Protein AF-0000000086629450 (afdb_homodimer)

pLDDT: mean 91.9, std 10.6, range [33.66, 98.69]

Foldseek 3Di:
DPLPPLDLPDQPLVSVVVLVCQLAVPLDPVSNVVSLVQAADQAEWEAEPNDIDGSVVVVVVSVVLSVFKHKAWPDKDWDDWDADPVPLSWTKTKIWTWIWIGTPVHDDIWIKIKIKMWTWDDDPSGIHTRYIYMYMDGPD/DPLPPLDLPDQPVVSVVVLVCQLAVPLDPVSNVVSLVQAADQAEWEAEPHDIDGSVVVVVVSVVLSVFKHKAWPDKDWDDWDADPVPLSWTKTKIWTWIWIGTPVHDDIWIKIKIKMWTWDDDPSGIHTRYIYMYMDTDD

Sequence (280 aa):
MAASLISTWAPIGQWVDALFNRLFDNPDDQASATIFQKFISPNLVYRINHDRHDFLGFDTMLKEARRTTIMQTKSNNEVQSWEAPDGSGGGCVAHMSHFSLIDKAGADAIECSALTLSTVKVQDGQRTLFELAEIHQVVSMAASLISTWAPIGQWVDALFNRLFDNPDDQASATIFQKFISPNLVYRINHDRHDFLGFDTMLKEARRTTIMQTKSNNEVQSWEAPDGSGGGCVAHMSHFSLIDKAGADAIECSALTLSTVKVQDGQRTLFELAEIHQVVS

Solvent-accessible surface area (backbone atoms only — not comparable to full-atom values): 14920 Å² total; per-residue (Å²): 127,78,76,77,68,74,55,83,79,47,58,61,60,58,36,52,51,51,49,49,44,42,57,64,63,41,89,47,63,66,60,21,51,52,49,45,67,66,32,41,32,83,76,19,41,36,28,53,50,79,46,79,39,39,40,66,50,49,51,52,50,51,53,50,43,64,71,45,38,45,69,46,75,74,47,76,40,80,75,51,68,39,70,44,85,84,67,72,68,21,24,30,31,27,33,45,33,33,32,35,42,30,38,68,86,67,55,75,70,41,38,32,39,32,44,36,40,38,29,36,40,56,56,96,86,38,63,20,44,37,34,37,41,29,46,63,40,75,78,111,126,78,77,79,66,75,56,84,79,47,58,62,62,59,36,52,50,51,50,51,44,42,57,66,63,43,86,49,65,68,61,22,50,53,48,45,67,66,33,41,31,85,76,20,41,36,28,52,51,82,46,79,38,38,40,67,50,49,51,51,50,50,53,50,41,65,71,45,38,46,67,46,75,74,47,74,41,79,75,50,68,40,68,44,88,84,66,72,66,22,24,30,30,27,34,44,32,33,33,34,42,31,39,68,88,66,54,76,67,35,36,34,38,33,44,34,42,38,30,35,39,53,58,97,87,38,64,20,43,38,36,36,41,29,47,61,40,77,75,93

Secondary structure (DSSP, 8-state):
-------TTS-HHHHHHHHHIIIII-S-HHHHHHHHHHHEEEEEEEEETTEEEEHHHHHHHHHHHHHHEEEEEEEEEEEEEEE-TTSSS-EEEEEEEEEEEEETTSPPPEEEEEEEEEEEEEETTEEEEEEEEEEEEE--/-------TTS-HHHHHHHHHIIIII-S-HHHHHHHHHHHEEEEEEEEETTEEEEHHHHHHHHHHHHHHEEEEEEEEEEEEEEE-TTSSS-EEEEEEEEEEEEETTSPPPEEEEEEEEEEEEEETTEEEEEEEEEEEEE--

Structure (mmCIF, N/CA/C/O backbone):
data_AF-0000000086629450-model_v1
#
loop_
_entity.id
_entity.type
_entity.pdbx_description
1 polymer 'SnoaL-like domain-containing protein'
#
loop_
_atom_site.group_PDB
_atom_site.id
_atom_site.type_symbol
_atom_site.label_atom_id
_atom_site.label_alt_id
_atom_site.label_comp_id
_atom_site.label_asym_id
_atom_site.label_entity_id
_atom_site.label_seq_id
_atom_site.pdbx_PDB_ins_code
_atom_site.Cartn_x
_atom_site.Cartn_y
_atom_site.Cartn_z
_atom_site.occupancy
_atom_site.B_iso_or_equiv
_atom_site.auth_seq_id
_atom_site.auth_comp_id
_atom_site.auth_asym_id
_atom_site.auth_atom_id
_atom_site.pdbx_PDB_model_num
ATOM 1 N N . MET A 1 1 ? -4.258 -31.984 -15.078 1 33.66 1 MET A N 1
ATOM 2 C CA . MET A 1 1 ? -4.828 -31.828 -13.742 1 33.66 1 MET A CA 1
ATOM 3 C C . MET A 1 1 ? -5.371 -30.406 -13.547 1 33.66 1 MET A C 1
ATOM 5 O O . MET A 1 1 ? -4.801 -29.453 -14.047 1 33.66 1 MET A O 1
ATOM 9 N N . ALA A 1 2 ? -6.621 -30.219 -13.414 1 38.47 2 ALA A N 1
ATOM 10 C CA . ALA A 1 2 ? -7.414 -28.984 -13.492 1 38.47 2 ALA A CA 1
ATOM 11 C C . ALA A 1 2 ? -6.715 -27.844 -12.773 1 38.47 2 ALA A C 1
ATOM 13 O O . ALA A 1 2 ? -6.203 -28 -11.664 1 38.47 2 ALA A O 1
ATOM 14 N N . ALA A 1 3 ? -5.98 -26.922 -13.312 1 45.09 3 ALA A N 1
ATOM 15 C CA . ALA A 1 3 ? -5.488 -25.703 -12.695 1 45.09 3 ALA A CA 1
ATOM 16 C C . ALA A 1 3 ? -6.34 -25.312 -11.484 1 45.09 3 ALA A C 1
ATOM 18 O O . ALA A 1 3 ? -7.539 -25.062 -11.625 1 45.09 3 ALA A O 1
ATOM 19 N N . SER A 1 4 ? -6.27 -26 -10.438 1 50.19 4 SER A N 1
ATOM 20 C CA . SER A 1 4 ? -7.027 -25.781 -9.211 1 50.19 4 SER A CA 1
ATOM 21 C C . SER A 1 4 ? -7.355 -24.312 -9.008 1 50.19 4 SER A C 1
ATOM 23 O O . SER A 1 4 ? -6.461 -23.453 -9.031 1 50.19 4 SER A O 1
ATOM 25 N N . LEU A 1 5 ? -8.555 -23.938 -9.516 1 58.62 5 LEU A N 1
ATOM 26 C CA . LEU A 1 5 ? -9.297 -22.672 -9.586 1 58.62 5 LEU A CA 1
ATOM 27 C C . LEU A 1 5 ? -9.18 -21.891 -8.281 1 58.62 5 LEU A C 1
ATOM 29 O O . LEU A 1 5 ? -9.312 -22.469 -7.199 1 58.62 5 LEU A O 1
ATOM 33 N N . ILE A 1 6 ? -8.156 -20.984 -8.297 1 70.75 6 ILE A N 1
ATOM 34 C CA . ILE A 1 6 ? -8.289 -20.062 -7.18 1 70.75 6 ILE A CA 1
ATOM 35 C C . ILE A 1 6 ? -9.766 -19.75 -6.922 1 70.75 6 ILE A C 1
ATOM 37 O O . ILE A 1 6 ? -10.484 -19.328 -7.832 1 70.75 6 ILE A O 1
ATOM 41 N N . SER A 1 7 ? -10.312 -20.359 -5.863 1 71.69 7 SER A N 1
ATOM 42 C CA . SER A 1 7 ? -11.727 -20.188 -5.539 1 71.69 7 SER A CA 1
ATOM 43 C C . SER A 1 7 ? -12.125 -18.719 -5.574 1 71.69 7 SER A C 1
ATOM 45 O O . SER A 1 7 ? -11.453 -17.875 -4.977 1 71.69 7 SER A O 1
ATOM 47 N N . THR A 1 8 ? -13.164 -18.422 -6.297 1 68.44 8 THR A N 1
ATOM 48 C CA . THR A 1 8 ? -13.703 -17.062 -6.363 1 68.44 8 THR A CA 1
ATOM 49 C C . THR A 1 8 ? -14.438 -16.703 -5.074 1 68.44 8 THR A C 1
ATOM 51 O O . THR A 1 8 ? -14.766 -15.547 -4.84 1 68.44 8 THR A O 1
ATOM 54 N N . TRP A 1 9 ? -14.516 -17.672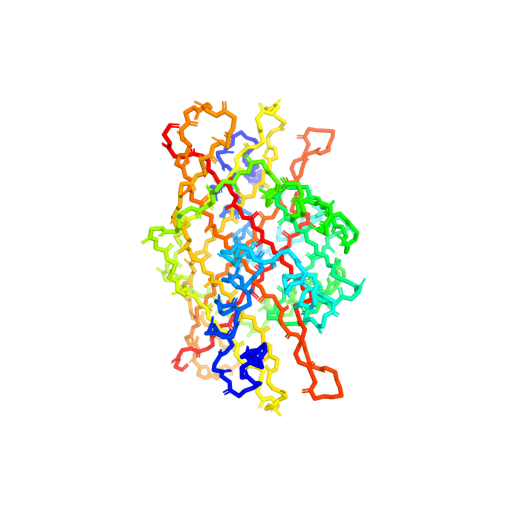 -4.203 1 78.06 9 TRP A N 1
ATOM 55 C CA . TRP A 1 9 ? -15.336 -17.406 -3.023 1 78.06 9 TRP A CA 1
ATOM 56 C C . TRP A 1 9 ? -14.477 -17.328 -1.768 1 78.06 9 TRP A C 1
ATOM 58 O O . TRP A 1 9 ? -14.992 -17.125 -0.666 1 78.06 9 TRP A O 1
ATOM 68 N N . ALA A 1 10 ? -13.312 -17.359 -1.939 1 89.56 10 ALA A N 1
ATOM 69 C CA . ALA A 1 10 ? -12.422 -17.312 -0.785 1 89.56 10 ALA A CA 1
ATOM 70 C C . ALA A 1 10 ? -12.266 -15.875 -0.277 1 89.56 10 ALA A C 1
ATOM 72 O O . ALA A 1 10 ? -12.438 -14.922 -1.036 1 89.56 10 ALA A O 1
ATOM 73 N N . PRO A 1 11 ? -12.031 -15.805 1.104 1 94.44 11 PRO A N 1
ATOM 74 C CA . PRO A 1 11 ? -11.648 -14.469 1.569 1 94.44 11 PRO A CA 1
ATOM 75 C C . PRO A 1 11 ? -10.523 -13.859 0.745 1 94.44 11 PRO A C 1
ATOM 77 O O . PRO A 1 11 ? -9.641 -14.578 0.26 1 94.44 11 PRO A O 1
ATOM 80 N N . ILE A 1 12 ? -10.578 -12.641 0.559 1 95.31 12 ILE A N 1
ATOM 81 C CA . ILE A 1 12 ? -9.703 -11.945 -0.376 1 95.31 12 ILE A CA 1
ATOM 82 C C . ILE A 1 12 ? -8.242 -12.234 -0.027 1 95.31 12 ILE A C 1
ATOM 84 O O . ILE A 1 12 ? -7.41 -12.406 -0.917 1 95.31 12 ILE A O 1
ATOM 88 N N . GLY A 1 13 ? -7.879 -12.219 1.262 1 96.56 13 GLY A N 1
ATOM 89 C CA . GLY A 1 13 ? -6.516 -12.516 1.669 1 96.56 13 GLY A CA 1
ATOM 90 C C . GLY A 1 13 ? -6.051 -13.891 1.23 1 96.56 13 GLY A C 1
ATOM 91 O O . GLY A 1 13 ? -4.922 -14.055 0.758 1 96.56 13 GLY A O 1
ATOM 92 N N . GLN A 1 14 ? -6.875 -14.844 1.378 1 95.62 14 GLN A N 1
ATOM 93 C CA . GLN A 1 14 ? -6.555 -16.203 0.964 1 95.62 14 GLN A CA 1
ATOM 94 C C . GLN A 1 14 ? -6.469 -16.312 -0.555 1 95.62 14 GLN A C 1
ATOM 96 O O . GLN A 1 14 ? -5.633 -17.062 -1.084 1 95.62 14 GLN A O 1
ATOM 101 N N . TRP A 1 15 ? -7.383 -15.625 -1.211 1 96.06 15 TRP A N 1
ATOM 102 C CA . TRP A 1 15 ? -7.363 -15.633 -2.67 1 96.06 15 TRP A CA 1
ATOM 103 C C . TRP A 1 15 ? -6.043 -15.078 -3.199 1 96.06 15 TRP A C 1
ATOM 105 O O . TRP A 1 15 ? -5.426 -15.68 -4.082 1 96.06 15 TRP A O 1
ATOM 115 N N . VAL A 1 16 ? -5.598 -13.969 -2.664 1 97 16 VAL A N 1
ATOM 116 C CA . VAL A 1 16 ? -4.352 -13.352 -3.102 1 97 16 VAL A CA 1
ATOM 117 C C . VAL A 1 16 ? -3.176 -14.273 -2.773 1 97 16 VAL A C 1
ATOM 119 O O . VAL A 1 16 ? -2.254 -14.43 -3.578 1 97 16 VAL A O 1
ATOM 122 N N . ASP A 1 17 ? -3.201 -14.867 -1.613 1 94.75 17 ASP A N 1
ATOM 123 C CA . ASP A 1 17 ? -2.164 -15.82 -1.245 1 94.75 17 ASP A CA 1
ATOM 124 C C . ASP A 1 17 ? -2.064 -16.953 -2.275 1 94.75 17 ASP A C 1
ATOM 126 O O . ASP A 1 17 ? -0.967 -17.297 -2.717 1 94.75 17 ASP A O 1
ATOM 130 N N . ALA A 1 18 ? -3.205 -17.484 -2.586 1 93.38 18 ALA A N 1
ATOM 131 C CA . ALA A 1 18 ? -3.24 -18.562 -3.568 1 93.38 18 ALA A CA 1
ATOM 132 C C . ALA A 1 18 ? -2.727 -18.094 -4.926 1 93.38 18 ALA A C 1
ATOM 134 O O . ALA A 1 18 ? -2 -18.812 -5.609 1 93.38 18 ALA A O 1
ATOM 135 N N . LEU A 1 19 ? -3.131 -16.922 -5.32 1 95.38 19 LEU A N 1
ATOM 136 C CA . LEU A 1 19 ? -2.684 -16.344 -6.582 1 95.38 19 LEU A CA 1
ATOM 137 C C . LEU A 1 19 ? -1.161 -16.266 -6.637 1 95.38 19 LEU A C 1
ATOM 139 O O . LEU A 1 19 ? -0.546 -16.75 -7.59 1 95.38 19 LEU A O 1
ATOM 143 N N . PHE A 1 20 ? -0.574 -15.695 -5.613 1 94.75 20 PHE A N 1
ATOM 144 C CA . PHE A 1 20 ? 0.87 -15.5 -5.613 1 94.75 20 PHE A CA 1
ATOM 145 C C . PHE A 1 20 ? 1.603 -16.828 -5.551 1 94.75 20 PHE A C 1
ATOM 147 O O . PHE A 1 20 ? 2.652 -17 -6.176 1 94.75 20 PHE A O 1
ATOM 154 N N . ASN A 1 21 ? 1.091 -17.75 -4.801 1 91.81 21 ASN A N 1
ATOM 155 C CA . ASN A 1 21 ? 1.686 -19.078 -4.77 1 91.81 21 ASN A CA 1
ATOM 156 C C . ASN A 1 21 ? 1.727 -19.703 -6.16 1 91.81 21 ASN A C 1
ATOM 158 O O . ASN A 1 21 ? 2.73 -20.312 -6.543 1 91.81 21 ASN A O 1
ATOM 162 N N . ARG A 1 22 ? 0.702 -19.531 -6.875 1 92.25 22 ARG A N 1
ATOM 163 C CA . ARG A 1 22 ? 0.626 -20.109 -8.211 1 92.25 22 ARG A CA 1
ATOM 164 C C . ARG A 1 22 ? 1.533 -19.375 -9.188 1 92.25 22 ARG A C 1
ATOM 166 O O . ARG A 1 22 ? 2.09 -19.969 -10.109 1 92.25 22 ARG A O 1
ATOM 173 N N . LEU A 1 23 ? 1.66 -18.141 -9.039 1 94.06 23 LEU A N 1
ATOM 174 C CA . LEU A 1 23 ? 2.488 -17.344 -9.938 1 94.06 23 LEU A CA 1
ATOM 175 C C . LEU A 1 23 ? 3.969 -17.609 -9.695 1 94.06 23 LEU A C 1
ATOM 177 O O . LEU A 1 23 ? 4.742 -17.75 -10.641 1 94.06 23 LEU A O 1
ATOM 181 N N . PHE A 1 24 ? 4.352 -17.734 -8.414 1 90.38 24 PHE A N 1
ATOM 182 C CA . PHE A 1 24 ? 5.777 -17.703 -8.094 1 90.38 24 PHE A CA 1
ATOM 183 C C . PHE A 1 24 ? 6.262 -19.094 -7.695 1 90.38 24 PHE A C 1
ATOM 185 O O . PHE A 1 24 ? 7.43 -19.438 -7.902 1 90.38 24 PHE A O 1
ATOM 192 N N . ASP A 1 25 ? 5.512 -19.875 -7.074 1 82.69 25 ASP A N 1
ATOM 193 C CA . ASP A 1 25 ? 5.977 -21.125 -6.5 1 82.69 25 ASP A CA 1
ATOM 194 C C . ASP A 1 25 ? 5.668 -22.312 -7.422 1 82.69 25 ASP A C 1
ATOM 196 O O . ASP A 1 25 ? 6.137 -23.422 -7.191 1 82.69 25 ASP A O 1
ATOM 200 N N . ASN A 1 26 ? 4.82 -22.141 -8.375 1 81.81 26 ASN A N 1
ATOM 201 C CA . ASN A 1 26 ? 4.508 -23.203 -9.312 1 81.81 26 ASN A CA 1
ATOM 202 C C . ASN A 1 26 ? 5.66 -23.469 -10.273 1 81.81 26 ASN A C 1
ATOM 204 O O . ASN A 1 26 ? 6.121 -22.547 -10.953 1 81.81 26 ASN A O 1
ATOM 208 N N . PRO A 1 27 ? 6.16 -24.703 -10.336 1 85.31 27 PRO A N 1
ATOM 209 C CA . PRO A 1 27 ? 7.301 -24.969 -11.219 1 85.31 27 PRO A CA 1
ATOM 210 C C . PRO A 1 27 ? 6.91 -25 -12.695 1 85.31 27 PRO A C 1
ATOM 212 O O . PRO A 1 27 ? 7.781 -25 -13.57 1 85.31 27 PRO A O 1
ATOM 215 N N . ASP A 1 28 ? 5.641 -25.078 -13.023 1 90.81 28 ASP A N 1
ATOM 216 C CA . ASP A 1 28 ? 5.152 -25.125 -14.398 1 90.81 28 ASP A CA 1
ATOM 217 C C . ASP A 1 28 ? 4.957 -23.719 -14.961 1 90.81 28 ASP A C 1
ATOM 219 O O . ASP A 1 28 ? 3.961 -23.047 -14.656 1 90.81 28 ASP A O 1
ATOM 223 N N . ASP A 1 29 ? 5.805 -23.328 -15.875 1 91.94 29 ASP A N 1
ATOM 224 C CA . ASP A 1 29 ? 5.773 -21.984 -16.438 1 91.94 29 ASP A CA 1
ATOM 225 C C . ASP A 1 29 ? 4.477 -21.734 -17.219 1 91.94 29 ASP A C 1
ATOM 227 O O . ASP A 1 29 ? 3.926 -20.641 -17.188 1 91.94 29 ASP A O 1
ATOM 231 N N . GLN A 1 30 ? 4.074 -22.75 -17.859 1 93 30 GLN A N 1
ATOM 232 C CA . GLN A 1 30 ? 2.848 -22.594 -18.641 1 93 30 GLN A CA 1
ATOM 233 C C . GLN A 1 30 ? 1.64 -22.406 -17.719 1 93 30 GLN A C 1
ATOM 235 O O . GLN A 1 30 ? 0.745 -21.609 -18.016 1 93 30 GLN A O 1
ATOM 240 N N . ALA A 1 31 ? 1.601 -23.172 -16.672 1 93.06 31 ALA A N 1
ATOM 241 C CA . ALA A 1 31 ? 0.524 -23.016 -15.703 1 93.06 31 ALA A CA 1
ATOM 242 C C . ALA A 1 31 ? 0.537 -21.609 -15.094 1 93.06 31 ALA A C 1
ATOM 244 O O . ALA A 1 31 ? -0.512 -20.969 -14.953 1 93.06 31 ALA A O 1
ATOM 245 N N . SER A 1 32 ? 1.738 -21.109 -14.75 1 94 32 SER A N 1
ATOM 246 C CA . SER A 1 32 ? 1.88 -19.766 -14.211 1 94 32 SER A CA 1
ATOM 247 C C . SER A 1 32 ? 1.392 -18.719 -15.203 1 94 32 SER A C 1
ATOM 249 O O . SER A 1 32 ? 0.678 -17.781 -14.828 1 94 32 SER A O 1
ATOM 251 N N . ALA A 1 33 ? 1.703 -18.891 -16.453 1 93.94 33 ALA A N 1
ATOM 252 C CA . ALA A 1 33 ? 1.302 -17.938 -17.484 1 93.94 33 ALA A CA 1
ATOM 253 C C . ALA A 1 33 ? -0.216 -17.906 -17.641 1 93.94 33 ALA A C 1
ATOM 255 O O . ALA A 1 33 ? -0.8 -16.844 -17.844 1 93.94 33 ALA A O 1
ATOM 256 N N . THR A 1 34 ? -0.802 -19.047 -17.531 1 94 34 THR A N 1
ATOM 257 C CA . THR A 1 34 ? -2.254 -19.125 -17.625 1 94 34 THR A CA 1
ATOM 258 C C . THR A 1 34 ? -2.922 -18.391 -16.469 1 94 34 THR A C 1
ATOM 260 O O . THR A 1 34 ? -3.885 -17.656 -16.672 1 94 34 THR A O 1
ATOM 263 N N . ILE A 1 35 ? -2.377 -18.594 -15.328 1 94.5 35 ILE A N 1
ATOM 264 C CA . ILE A 1 35 ? -2.885 -17.922 -14.133 1 94.5 35 ILE A CA 1
ATOM 265 C C . ILE A 1 35 ? -2.713 -16.406 -14.281 1 94.5 35 ILE A C 1
ATOM 267 O O . ILE A 1 35 ? -3.625 -15.641 -13.961 1 94.5 35 ILE A O 1
ATOM 271 N N . PHE A 1 36 ? -1.585 -16 -14.727 1 96.12 36 PHE A N 1
ATOM 272 C CA . PHE A 1 36 ? -1.29 -14.594 -14.945 1 96.12 36 PHE A CA 1
ATOM 273 C C . PHE A 1 36 ? -2.314 -13.961 -15.883 1 96.12 36 PHE A C 1
ATOM 275 O O . PHE A 1 36 ? -2.912 -12.938 -15.555 1 96.12 36 PHE A O 1
ATOM 282 N N . GLN A 1 37 ? -2.568 -14.602 -16.984 1 94.81 37 GLN A N 1
ATOM 283 C CA . GLN A 1 37 ? -3.479 -14.07 -17.984 1 94.81 37 GLN A CA 1
ATOM 284 C C . GLN A 1 37 ? -4.91 -14.008 -17.453 1 94.81 37 GLN A C 1
ATOM 286 O O . GLN A 1 37 ? -5.66 -13.086 -17.781 1 94.81 37 GLN A O 1
ATOM 291 N N . LYS A 1 38 ? -5.172 -14.875 -16.688 1 94.12 38 LYS A N 1
ATOM 292 C CA . LYS A 1 38 ? -6.555 -14.992 -16.219 1 94.12 38 LYS A CA 1
ATOM 293 C C . LYS A 1 38 ? -6.828 -14.039 -15.062 1 94.12 38 LYS A C 1
ATOM 295 O O . LYS A 1 38 ? -7.91 -13.461 -14.977 1 94.12 38 LYS A O 1
ATOM 300 N N . PHE A 1 39 ? -5.836 -13.812 -14.141 1 95.88 39 PHE A N 1
ATOM 301 C CA . PHE A 1 39 ? -6.191 -13.219 -12.859 1 95.88 39 PHE A CA 1
ATOM 302 C C . PHE A 1 39 ? -5.449 -11.906 -12.641 1 95.88 39 PHE A C 1
ATOM 304 O O . PHE A 1 39 ? -5.668 -11.219 -11.648 1 95.88 39 PHE A O 1
ATOM 311 N N . ILE A 1 40 ? -4.613 -11.555 -13.555 1 97.25 40 ILE A N 1
ATOM 312 C CA . ILE A 1 40 ? -4 -10.234 -13.508 1 97.25 40 ILE A CA 1
ATOM 313 C C . ILE A 1 40 ? -4.719 -9.297 -14.477 1 97.25 40 ILE A C 1
ATOM 315 O O . ILE A 1 40 ? -4.844 -9.602 -15.664 1 97.25 40 ILE A O 1
ATOM 319 N N . SER A 1 41 ? -5.176 -8.227 -13.977 1 97.12 41 SER A N 1
ATOM 320 C CA . SER A 1 41 ? -5.852 -7.246 -14.82 1 97.12 41 SER A CA 1
ATOM 321 C C . SER A 1 41 ? -4.918 -6.703 -15.898 1 97.12 41 SER A C 1
ATOM 323 O O . SER A 1 41 ? -3.773 -6.352 -15.617 1 97.12 41 SER A O 1
ATOM 325 N N . PRO A 1 42 ? -5.332 -6.594 -17.156 1 96.38 42 PRO A N 1
ATOM 326 C CA . PRO A 1 42 ? -4.504 -5.961 -18.172 1 96.38 42 PRO A CA 1
ATOM 327 C C . PRO A 1 42 ? -4.184 -4.504 -17.859 1 96.38 42 PRO A C 1
ATOM 329 O O . PRO A 1 42 ? -3.281 -3.92 -18.469 1 96.38 42 PRO A O 1
ATOM 332 N N . ASN A 1 43 ? -4.914 -3.9 -16.891 1 95.38 43 ASN A N 1
ATOM 333 C CA . ASN A 1 43 ? -4.68 -2.523 -16.484 1 95.38 43 ASN A CA 1
ATOM 334 C C . ASN A 1 43 ? -3.904 -2.459 -15.164 1 95.38 43 ASN A C 1
ATOM 336 O O . ASN A 1 43 ? -3.961 -1.453 -14.453 1 95.38 43 ASN A O 1
ATOM 340 N N . LEU A 1 44 ? -3.279 -3.527 -14.836 1 97.12 44 LEU A N 1
ATOM 341 C CA . LEU A 1 44 ? -2.537 -3.596 -13.578 1 97.12 44 LEU A CA 1
ATOM 342 C C . LEU A 1 44 ? -1.547 -2.441 -13.469 1 97.12 44 LEU A C 1
ATOM 344 O O . LEU A 1 44 ? -0.845 -2.125 -14.438 1 97.12 44 LEU A O 1
ATOM 348 N N . VAL A 1 45 ? -1.55 -1.823 -12.336 1 95.12 45 VAL A N 1
ATOM 349 C CA . VAL A 1 45 ? -0.447 -0.971 -11.906 1 95.12 45 VAL A CA 1
ATOM 350 C C . VAL A 1 45 ? 0.302 -1.638 -10.75 1 95.12 45 VAL A C 1
ATOM 352 O O . VAL A 1 45 ? -0.299 -1.992 -9.734 1 95.12 45 VAL A O 1
ATOM 355 N N . TYR A 1 46 ? 1.509 -1.83 -10.969 1 95 46 TYR A N 1
ATOM 356 C CA . TYR A 1 46 ? 2.387 -2.49 -10.008 1 95 46 TYR A CA 1
ATOM 357 C C . TYR A 1 46 ? 3.527 -1.571 -9.594 1 95 46 TYR A C 1
ATOM 359 O O . TYR A 1 46 ? 4.207 -0.99 -10.438 1 95 46 TYR A O 1
ATOM 367 N N . ARG A 1 47 ? 3.691 -1.459 -8.266 1 94.69 47 ARG A N 1
ATOM 368 C CA . ARG A 1 47 ? 4.793 -0.659 -7.734 1 94.69 47 ARG A CA 1
ATOM 369 C C . ARG A 1 47 ? 5.668 -1.487 -6.805 1 94.69 47 ARG A C 1
ATOM 371 O O . ARG A 1 47 ? 5.164 -2.207 -5.941 1 94.69 47 ARG A O 1
ATOM 378 N N . ILE A 1 48 ? 6.852 -1.419 -6.945 1 96.44 48 ILE A N 1
ATOM 379 C CA . ILE A 1 48 ? 7.832 -1.941 -6.004 1 96.44 48 ILE A CA 1
ATOM 380 C C . ILE A 1 48 ? 8.75 -0.814 -5.543 1 96.44 48 ILE A C 1
ATOM 382 O O . ILE A 1 48 ? 9.438 -0.189 -6.355 1 96.44 48 ILE A O 1
ATOM 386 N N . ASN A 1 49 ? 8.672 -0.609 -4.297 1 94.81 49 ASN A N 1
ATOM 387 C CA . ASN A 1 49 ? 9.289 0.599 -3.758 1 94.81 49 ASN A CA 1
ATOM 388 C C . ASN A 1 49 ? 8.836 1.844 -4.52 1 94.81 49 ASN A C 1
ATOM 390 O O . ASN A 1 49 ? 7.641 2.111 -4.625 1 94.81 49 ASN A O 1
ATOM 394 N N . HIS A 1 50 ? 9.531 2.674 -5.047 1 86.5 50 HIS A N 1
ATOM 395 C CA . HIS A 1 50 ? 9.008 3.885 -5.668 1 86.5 50 HIS A CA 1
ATOM 396 C C . HIS A 1 50 ? 8.969 3.752 -7.184 1 86.5 50 HIS A C 1
ATOM 398 O O . HIS A 1 50 ? 8.703 4.73 -7.891 1 86.5 50 HIS A O 1
ATOM 404 N N . ASP A 1 51 ? 9.242 2.494 -7.691 1 91.69 51 ASP A N 1
ATOM 405 C CA . ASP A 1 51 ? 9.211 2.262 -9.133 1 91.69 51 ASP A CA 1
ATOM 406 C C . ASP A 1 51 ? 7.832 1.771 -9.57 1 91.69 51 ASP A C 1
ATOM 408 O O . ASP A 1 51 ? 7.277 0.841 -8.984 1 91.69 51 ASP A O 1
ATOM 412 N N . ARG A 1 52 ? 7.348 2.387 -10.578 1 93.75 52 ARG A N 1
ATOM 413 C CA . ARG A 1 52 ? 6.031 2.045 -11.117 1 93.75 52 ARG A CA 1
ATOM 414 C C . ARG A 1 52 ? 6.156 1.21 -12.383 1 93.75 52 ARG A C 1
ATOM 416 O O . ARG A 1 52 ? 6.961 1.523 -13.266 1 93.75 52 ARG A O 1
ATOM 423 N N . HIS A 1 53 ? 5.391 0.158 -12.492 1 94.75 53 HIS A N 1
ATOM 424 C CA . HIS A 1 53 ? 5.328 -0.722 -13.648 1 94.75 53 HIS A CA 1
ATOM 425 C C . HIS A 1 53 ? 3.883 -1.009 -14.047 1 94.75 53 HIS A C 1
ATOM 427 O O . HIS A 1 53 ? 2.957 -0.724 -13.289 1 94.75 53 HIS A O 1
ATOM 433 N N . ASP A 1 54 ? 3.799 -1.462 -15.289 1 96.88 54 ASP A N 1
ATOM 434 C CA . ASP A 1 54 ? 2.48 -1.841 -15.781 1 96.88 54 ASP A CA 1
ATOM 435 C C . ASP A 1 54 ? 2.381 -3.352 -15.984 1 96.88 54 ASP A C 1
ATOM 437 O O . ASP A 1 54 ? 3.229 -4.105 -15.5 1 96.88 54 ASP A O 1
ATOM 441 N N . PHE A 1 55 ? 1.315 -3.758 -16.641 1 97.56 55 PHE A N 1
ATOM 442 C CA . PHE A 1 55 ? 1.013 -5.164 -16.875 1 97.56 55 PHE A CA 1
ATOM 443 C C . PHE A 1 55 ? 2.191 -5.871 -17.531 1 97.56 55 PHE A C 1
ATOM 445 O O . PHE A 1 55 ? 2.635 -6.922 -17.062 1 97.56 55 PHE A O 1
ATOM 452 N N . LEU A 1 56 ? 2.74 -5.281 -18.562 1 96.69 56 LEU A N 1
ATOM 453 C CA . LEU A 1 56 ? 3.846 -5.895 -19.281 1 96.69 56 LEU A CA 1
ATOM 454 C C . LEU A 1 56 ? 5.098 -5.961 -18.422 1 96.69 56 LEU A C 1
ATOM 456 O O . LEU A 1 56 ? 5.836 -6.945 -18.453 1 96.69 56 LEU A O 1
ATOM 460 N N . GLY A 1 57 ? 5.301 -4.91 -17.688 1 96.62 57 GLY A N 1
ATOM 461 C CA . GLY A 1 57 ? 6.43 -4.902 -16.766 1 96.62 57 GLY A CA 1
ATOM 462 C C . GLY A 1 57 ? 6.352 -5.996 -15.719 1 96.62 57 GLY A C 1
ATOM 463 O O . GLY A 1 57 ? 7.352 -6.652 -15.43 1 96.62 57 GLY A O 1
ATOM 464 N N . PHE A 1 58 ? 5.18 -6.172 -15.219 1 96.88 58 PHE A N 1
ATOM 465 C CA . PHE A 1 58 ? 4.988 -7.223 -14.227 1 96.88 58 PHE A CA 1
ATOM 466 C C . PHE A 1 58 ? 5.211 -8.602 -14.844 1 96.88 58 PHE A C 1
ATOM 468 O O . PHE A 1 58 ? 5.852 -9.461 -14.234 1 96.88 58 PHE A O 1
ATOM 475 N N . ASP A 1 59 ? 4.684 -8.805 -15.953 1 96.62 59 ASP A N 1
ATOM 476 C CA . ASP A 1 59 ? 4.852 -10.062 -16.672 1 96.62 59 ASP A CA 1
ATOM 477 C C . ASP A 1 59 ? 6.332 -10.367 -16.906 1 96.62 59 ASP A C 1
ATOM 479 O O . ASP A 1 59 ? 6.789 -11.484 -16.641 1 96.62 59 ASP A O 1
ATOM 483 N N . THR A 1 60 ? 7.059 -9.398 -17.359 1 96.12 60 THR A N 1
ATOM 484 C CA . THR A 1 60 ? 8.484 -9.555 -17.625 1 96.12 60 THR A CA 1
ATOM 485 C C . THR A 1 60 ? 9.242 -9.891 -16.344 1 96.12 60 THR A C 1
ATOM 487 O O . THR A 1 60 ? 10.07 -10.805 -16.328 1 96.12 60 THR A O 1
ATOM 490 N N . MET A 1 61 ? 8.938 -9.156 -15.32 1 94.75 61 MET A N 1
ATOM 491 C CA . MET A 1 61 ? 9.586 -9.391 -14.039 1 94.75 61 MET A CA 1
ATOM 492 C C . MET A 1 61 ? 9.312 -10.805 -13.539 1 94.75 61 MET A C 1
ATOM 494 O O . MET A 1 61 ? 10.227 -11.5 -13.086 1 94.75 61 MET A O 1
ATOM 498 N N . LEU A 1 62 ? 8.07 -11.203 -13.594 1 95.25 62 LEU A N 1
ATOM 499 C CA . LEU A 1 62 ? 7.676 -12.539 -13.148 1 95.25 62 LEU A CA 1
ATOM 500 C C . LEU A 1 62 ? 8.445 -13.617 -13.906 1 95.25 62 LEU A C 1
ATOM 502 O O . LEU A 1 62 ? 9.023 -14.516 -13.297 1 95.25 62 LEU A O 1
ATOM 506 N N . LYS A 1 63 ? 8.484 -13.508 -15.195 1 95.31 63 LYS A N 1
ATOM 507 C CA . LYS A 1 63 ? 9.156 -14.5 -16.031 1 95.31 63 LYS A CA 1
ATOM 508 C C . LYS A 1 63 ? 10.656 -14.539 -15.734 1 95.31 63 LYS A C 1
ATOM 510 O O . LYS A 1 63 ? 11.242 -15.617 -15.648 1 95.31 63 LYS A O 1
ATOM 515 N N . GLU A 1 64 ? 11.219 -13.383 -15.594 1 94.69 64 GLU A N 1
ATOM 516 C CA . GLU A 1 64 ? 12.641 -13.336 -15.258 1 94.69 64 GLU A CA 1
ATOM 517 C C . GLU A 1 64 ? 12.906 -13.953 -13.891 1 94.69 64 GLU A C 1
ATOM 519 O O . GLU A 1 64 ? 13.867 -14.711 -13.727 1 94.69 64 GLU A O 1
ATOM 524 N N . ALA A 1 65 ? 12.102 -13.609 -12.977 1 93.06 65 ALA A N 1
ATOM 525 C CA . ALA A 1 65 ? 12.258 -14.172 -11.641 1 93.06 65 ALA A CA 1
ATOM 526 C C . ALA A 1 65 ? 12.148 -15.688 -11.664 1 93.06 65 ALA A C 1
ATOM 528 O O . ALA A 1 65 ? 12.953 -16.391 -11.039 1 93.06 65 ALA A O 1
ATOM 529 N N . ARG A 1 66 ? 11.164 -16.188 -12.344 1 93.81 66 ARG A N 1
ATOM 530 C CA . ARG A 1 66 ? 10.969 -17.625 -12.422 1 93.81 66 ARG A CA 1
ATOM 531 C C . ARG A 1 66 ? 12.141 -18.297 -13.117 1 93.81 66 ARG A C 1
ATOM 533 O O . ARG A 1 66 ? 12.5 -19.438 -12.773 1 93.81 66 ARG A O 1
ATOM 540 N N . ARG A 1 67 ? 12.742 -17.609 -14.055 1 93.19 67 ARG A N 1
ATOM 541 C CA . ARG A 1 67 ? 13.859 -18.172 -14.805 1 93.19 67 ARG A CA 1
ATOM 542 C C . ARG A 1 67 ? 15.133 -18.188 -13.961 1 93.19 67 ARG A C 1
ATOM 544 O O . ARG A 1 67 ? 15.906 -19.141 -14.023 1 93.19 67 ARG A O 1
ATOM 551 N N . THR A 1 68 ? 15.336 -17.281 -13.086 1 93.44 68 THR A N 1
ATOM 552 C CA . THR A 1 68 ? 16.672 -17.062 -12.539 1 93.44 68 THR A CA 1
ATOM 553 C C . THR A 1 68 ? 16.688 -17.328 -11.039 1 93.44 68 THR A C 1
ATOM 555 O O . THR A 1 68 ? 17.75 -17.453 -10.438 1 93.44 68 THR A O 1
ATOM 558 N N . THR A 1 69 ? 15.531 -17.406 -10.414 1 93 69 THR A N 1
ATOM 559 C CA . THR A 1 69 ? 15.508 -17.359 -8.961 1 93 69 THR A CA 1
ATOM 560 C C . THR A 1 69 ? 14.516 -18.391 -8.414 1 93 69 THR A C 1
ATOM 562 O O . THR A 1 69 ? 13.477 -18.641 -9.023 1 93 69 THR A O 1
ATOM 565 N N . ILE A 1 70 ? 14.875 -18.984 -7.305 1 91.81 70 ILE A N 1
ATOM 566 C CA . ILE A 1 70 ? 13.93 -19.75 -6.5 1 91.81 70 ILE A CA 1
ATOM 567 C C . ILE A 1 70 ? 13.508 -18.938 -5.285 1 91.81 70 ILE A C 1
ATOM 569 O O . ILE A 1 70 ? 14.352 -18.469 -4.512 1 91.81 70 ILE A O 1
ATOM 573 N N . MET A 1 71 ? 12.273 -18.719 -5.199 1 91.69 71 MET A N 1
ATOM 574 C CA . MET A 1 71 ? 11.727 -18.031 -4.035 1 91.69 71 MET A CA 1
ATOM 575 C C . MET A 1 71 ? 11.242 -19.031 -2.988 1 91.69 71 MET A C 1
ATOM 577 O O . MET A 1 71 ? 10.484 -19.938 -3.305 1 91.69 71 MET A O 1
ATOM 581 N N . GLN A 1 72 ? 11.703 -18.875 -1.812 1 92.06 72 GLN A N 1
ATOM 582 C CA . GLN A 1 72 ? 11.258 -19.688 -0.688 1 92.06 72 GLN A CA 1
ATOM 583 C C . GLN A 1 72 ? 10.578 -18.828 0.38 1 92.06 72 GLN A C 1
ATOM 585 O O . GLN A 1 72 ? 11.258 -18.125 1.131 1 92.06 72 GLN A O 1
ATOM 590 N N . THR A 1 73 ? 9.328 -18.969 0.497 1 94.25 73 THR A N 1
ATOM 591 C CA . THR A 1 73 ? 8.57 -18.188 1.466 1 94.25 73 THR A CA 1
ATOM 592 C C . THR A 1 73 ? 8.711 -18.781 2.867 1 94.25 73 THR A C 1
ATOM 594 O O . THR A 1 73 ? 8.477 -19.969 3.072 1 94.25 73 THR A O 1
ATOM 597 N N . LYS A 1 74 ? 9.086 -18 3.738 1 95.44 74 LYS A N 1
ATOM 598 C CA . LYS A 1 74 ? 9.188 -18.406 5.141 1 95.44 74 LYS A CA 1
ATOM 599 C C . LYS A 1 74 ? 7.914 -18.062 5.902 1 95.44 74 LYS A C 1
ATOM 601 O O . LYS A 1 74 ? 7.461 -18.859 6.738 1 95.44 74 LYS A O 1
ATOM 606 N N . SER A 1 75 ? 7.359 -16.938 5.676 1 96.56 75 SER A N 1
ATOM 607 C CA . SER A 1 75 ? 6.082 -16.531 6.25 1 96.56 75 SER A CA 1
ATOM 608 C C . SER A 1 75 ? 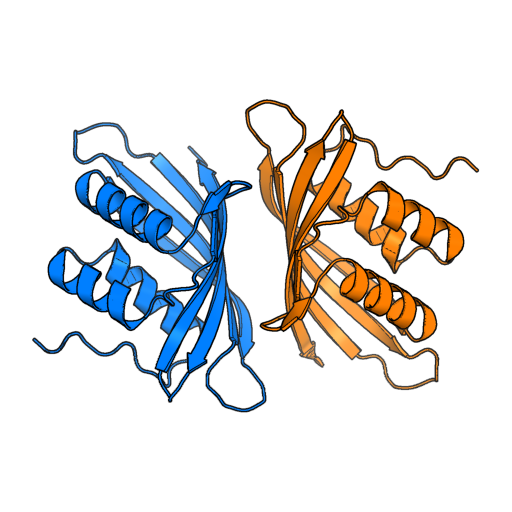5.363 -15.539 5.34 1 96.56 75 SER A C 1
ATOM 610 O O . SER A 1 75 ? 5.996 -14.844 4.547 1 96.56 75 SER A O 1
ATOM 612 N N . ASN A 1 76 ? 4.129 -15.523 5.398 1 97.06 76 ASN A N 1
ATOM 613 C CA . ASN A 1 76 ? 3.227 -14.586 4.738 1 97.06 76 ASN A CA 1
ATOM 614 C C . ASN A 1 76 ? 1.976 -14.328 5.574 1 97.06 76 ASN A C 1
ATOM 616 O O . ASN A 1 76 ? 1.023 -15.109 5.531 1 97.06 76 ASN A O 1
ATOM 620 N N . ASN A 1 77 ? 1.918 -13.219 6.242 1 97.69 77 ASN A N 1
ATOM 621 C CA . ASN A 1 77 ? 0.843 -12.938 7.188 1 97.69 77 ASN A CA 1
ATOM 622 C C . ASN A 1 77 ? -0.031 -11.781 6.719 1 97.69 77 ASN A C 1
ATOM 624 O O . ASN A 1 77 ? 0.482 -10.742 6.301 1 97.69 77 ASN A O 1
ATOM 628 N N . GLU A 1 78 ? -1.272 -12.07 6.727 1 97.75 78 GLU A N 1
ATOM 629 C CA . GLU A 1 78 ? -2.205 -10.977 6.465 1 97.75 78 GLU A CA 1
ATOM 630 C C . GLU A 1 78 ? -2.148 -9.93 7.574 1 97.75 78 GLU A C 1
ATOM 632 O O . GLU A 1 78 ? -2.225 -10.258 8.758 1 97.75 78 GLU A O 1
ATOM 637 N N . VAL A 1 79 ? -1.999 -8.648 7.215 1 97.94 79 VAL A N 1
ATOM 638 C CA . VAL A 1 79 ? -1.871 -7.555 8.18 1 97.94 79 VAL A CA 1
ATOM 639 C C . VAL A 1 79 ? -3.207 -6.828 8.312 1 97.94 79 VAL A C 1
ATOM 641 O O . VAL A 1 79 ? -3.611 -6.465 9.422 1 97.94 79 VAL A O 1
ATOM 644 N N . GLN A 1 80 ? -3.854 -6.578 7.242 1 97.88 80 GLN A N 1
ATOM 645 C CA . GLN A 1 80 ? -5.125 -5.871 7.145 1 97.88 80 GLN A CA 1
ATOM 646 C C . GLN A 1 80 ? -5.836 -6.191 5.836 1 97.88 80 GLN A C 1
ATOM 648 O O . GLN A 1 80 ? -5.191 -6.367 4.801 1 97.88 80 GLN A O 1
ATOM 653 N N . SER A 1 81 ? -7.148 -6.309 5.898 1 97.31 81 SER A N 1
ATOM 654 C CA . SER A 1 81 ? -7.934 -6.527 4.688 1 97.31 81 SER A CA 1
ATOM 655 C C . SER A 1 81 ? -9.25 -5.77 4.742 1 97.31 81 SER A C 1
ATOM 657 O O . SER A 1 81 ? -9.68 -5.328 5.812 1 97.31 81 SER A O 1
ATOM 659 N N . TRP A 1 82 ? -9.766 -5.508 3.633 1 97.44 82 TRP A N 1
ATOM 660 C CA . TRP A 1 82 ? -11.086 -4.91 3.434 1 97.44 82 TRP A CA 1
ATOM 661 C C . TRP A 1 82 ? -11.828 -5.598 2.297 1 97.44 82 TRP A C 1
ATOM 663 O O . TRP A 1 82 ? -11.32 -5.691 1.178 1 97.44 82 TRP A O 1
ATOM 673 N N . GLU A 1 83 ? -12.938 -6.098 2.596 1 95.81 83 GLU A N 1
ATOM 674 C CA . GLU A 1 83 ? -13.82 -6.66 1.579 1 95.81 83 GLU A CA 1
ATOM 675 C C . GLU A 1 83 ? -14.914 -5.668 1.185 1 95.81 83 GLU A C 1
ATOM 677 O O . GLU A 1 83 ? -15.539 -5.051 2.049 1 95.81 83 GLU A O 1
ATOM 682 N N . ALA A 1 84 ? -15.102 -5.531 -0.086 1 93.75 84 ALA A N 1
ATOM 683 C CA . ALA A 1 84 ? -16.109 -4.598 -0.562 1 93.75 84 ALA A CA 1
ATOM 684 C C . ALA A 1 84 ? -17.484 -4.938 0.014 1 93.75 84 ALA A C 1
ATOM 686 O O . ALA A 1 84 ? -17.922 -6.09 -0.032 1 93.75 84 ALA A O 1
ATOM 687 N N . PRO A 1 85 ? -18.125 -3.977 0.535 1 92.12 85 PRO A N 1
ATOM 688 C CA . PRO A 1 85 ? -19.391 -4.25 1.223 1 92.12 85 PRO A CA 1
ATOM 689 C C . PRO A 1 85 ? -20.516 -4.621 0.262 1 92.12 85 PRO A C 1
ATOM 691 O O . PRO A 1 85 ? -21.547 -5.16 0.686 1 92.12 85 PRO A O 1
ATOM 694 N N . ASP A 1 86 ? -20.344 -4.367 -1.047 1 90.06 8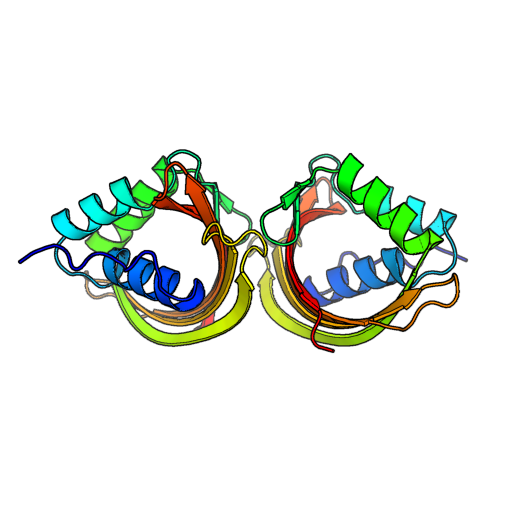6 ASP A N 1
ATOM 695 C CA . ASP A 1 86 ? -21.391 -4.656 -2.016 1 90.06 86 ASP A CA 1
ATOM 696 C C . ASP A 1 86 ? -21.453 -6.148 -2.338 1 90.06 86 ASP A C 1
ATOM 698 O O . ASP A 1 86 ? -22.281 -6.59 -3.137 1 90.06 86 ASP A O 1
ATOM 702 N N . GLY A 1 87 ? -20.562 -6.91 -1.823 1 89 87 GLY A N 1
ATOM 703 C CA . GLY A 1 87 ? -20.578 -8.352 -1.999 1 89 87 GLY A CA 1
ATOM 704 C C . GLY A 1 87 ? -20.031 -8.789 -3.344 1 89 87 GLY A C 1
ATOM 705 O O . GLY A 1 87 ? -20.234 -9.93 -3.762 1 89 87 GLY A O 1
ATOM 706 N N . SER A 1 88 ? -19.375 -7.934 -4.074 1 88.81 88 SER A N 1
ATOM 707 C CA . SER A 1 88 ? -18.844 -8.242 -5.398 1 88.81 88 SER A CA 1
ATOM 708 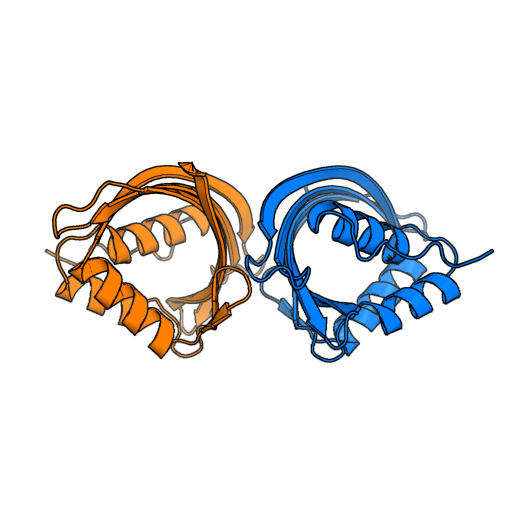C C . SER A 1 88 ? -17.734 -9.281 -5.316 1 88.81 88 SER A C 1
ATOM 710 O O . SER A 1 88 ? -17.438 -9.969 -6.297 1 88.81 88 SER A O 1
ATOM 712 N N . GLY A 1 89 ? -17.141 -9.32 -4.152 1 92.31 89 GLY A N 1
ATOM 713 C CA . GLY A 1 89 ? -15.961 -10.156 -3.986 1 92.31 89 GLY A CA 1
ATOM 714 C C . GLY A 1 89 ? -14.656 -9.398 -4.156 1 92.31 89 GLY A C 1
ATOM 715 O O . GLY A 1 89 ? -13.57 -9.969 -3.988 1 92.31 89 GLY A O 1
ATOM 716 N N . GLY A 1 90 ? -14.734 -8.125 -4.504 1 95 90 GLY A N 1
ATOM 717 C CA . GLY A 1 90 ? -13.555 -7.266 -4.578 1 95 90 GLY A CA 1
ATOM 718 C C . GLY A 1 90 ? -13.094 -6.766 -3.225 1 95 90 GLY A C 1
ATOM 719 O O . GLY A 1 90 ? -13.727 -7.047 -2.205 1 95 90 GLY A O 1
ATOM 720 N N . GLY A 1 91 ? -11.914 -6.152 -3.203 1 96.62 91 GLY A N 1
ATOM 721 C CA . GLY A 1 91 ? -11.359 -5.633 -1.965 1 96.62 91 GLY A CA 1
ATOM 722 C C . GLY A 1 91 ? -9.859 -5.41 -2.033 1 96.62 91 GLY A C 1
ATOM 723 O O . GLY A 1 91 ? -9.289 -5.297 -3.121 1 96.62 91 GLY A O 1
ATOM 724 N N . CYS A 1 92 ? -9.312 -5.25 -0.897 1 97.88 92 CYS A N 1
ATOM 725 C CA . CYS A 1 92 ? -7.867 -5.086 -0.781 1 97.88 92 CYS A CA 1
ATOM 726 C C . CYS A 1 92 ? -7.332 -5.82 0.441 1 97.88 92 CYS A C 1
ATOM 728 O O . CYS A 1 92 ? -8.07 -6.062 1.398 1 97.88 92 CYS A O 1
ATOM 730 N N . VAL A 1 93 ? -6.09 -6.176 0.344 1 98.25 93 VAL A N 1
ATOM 731 C CA . VAL A 1 93 ? -5.457 -6.906 1.437 1 98.25 93 VAL A CA 1
ATOM 732 C C . VAL A 1 93 ? -3.963 -6.594 1.47 1 98.25 93 VAL A C 1
ATOM 734 O O . VAL A 1 93 ? -3.344 -6.383 0.425 1 98.25 93 VAL A O 1
ATOM 737 N N . ALA A 1 94 ? -3.443 -6.52 2.656 1 98.62 94 ALA A N 1
ATOM 738 C CA . ALA A 1 94 ? -2.006 -6.359 2.855 1 98.62 94 ALA A CA 1
ATOM 739 C C . ALA A 1 94 ? -1.403 -7.59 3.525 1 98.62 94 ALA A C 1
ATOM 741 O O . ALA A 1 94 ? -1.997 -8.156 4.449 1 98.62 94 ALA A O 1
ATOM 742 N N . HIS A 1 95 ? -0.289 -7.992 3.02 1 98.62 95 HIS A N 1
ATOM 743 C CA . HIS A 1 95 ? 0.466 -9.094 3.604 1 98.62 95 HIS A CA 1
ATOM 744 C C . HIS A 1 95 ? 1.891 -8.664 3.943 1 98.62 95 HIS A C 1
ATOM 746 O O . HIS A 1 95 ? 2.52 -7.93 3.184 1 98.62 95 HIS A O 1
ATOM 752 N N . MET A 1 96 ? 2.402 -9.078 5.062 1 98.56 96 MET A N 1
ATOM 753 C CA . MET A 1 96 ? 3.826 -9.047 5.391 1 98.56 96 MET A CA 1
ATOM 754 C C . MET A 1 96 ? 4.473 -10.398 5.113 1 98.56 96 MET A C 1
ATOM 756 O O . MET A 1 96 ? 4.07 -11.414 5.688 1 98.56 96 MET A O 1
ATOM 760 N N . SER A 1 97 ? 5.445 -10.375 4.258 1 97.81 97 SER A N 1
ATOM 761 C CA . SER A 1 97 ? 6.078 -11.625 3.855 1 97.81 97 SER A CA 1
ATOM 762 C C . SER A 1 97 ? 7.566 -11.625 4.191 1 97.81 97 SER A C 1
ATOM 764 O O . SER A 1 97 ? 8.219 -10.586 4.129 1 97.81 97 SER A O 1
ATOM 766 N N . HIS A 1 98 ? 8.055 -12.75 4.551 1 97.5 98 HIS A N 1
ATOM 767 C CA . HIS A 1 98 ? 9.477 -13.047 4.664 1 97.5 98 HIS A CA 1
ATOM 768 C C . HIS A 1 98 ? 9.859 -14.234 3.785 1 97.5 98 HIS A C 1
ATOM 770 O O . HIS A 1 98 ? 9.172 -15.258 3.773 1 97.5 98 HIS A O 1
ATOM 776 N N . PHE A 1 99 ? 10.883 -14.039 3.039 1 95.44 99 PHE A N 1
ATOM 777 C CA . PHE A 1 99 ? 11.242 -15.086 2.088 1 95.44 99 PHE A CA 1
ATOM 778 C C . PHE A 1 99 ? 12.719 -15 1.719 1 95.44 99 PHE A C 1
ATOM 780 O O . PHE A 1 99 ? 13.367 -13.984 1.975 1 95.44 99 PHE A O 1
ATOM 787 N N . SER A 1 100 ? 13.234 -16.047 1.13 1 95.31 100 SER A N 1
ATOM 788 C CA . SER A 1 100 ? 14.57 -16.094 0.547 1 95.31 100 SER A CA 1
ATOM 789 C C . SER A 1 100 ? 14.508 -16.141 -0.975 1 95.31 100 SER A C 1
ATOM 791 O O . SER A 1 100 ? 13.625 -16.797 -1.544 1 95.31 100 SER A O 1
ATOM 793 N N . LEU A 1 101 ? 15.383 -15.461 -1.565 1 94.44 101 LEU A N 1
ATOM 794 C CA . LEU A 1 101 ? 15.625 -15.578 -2.998 1 94.44 101 LEU A CA 1
ATOM 795 C C . LEU A 1 101 ? 16.938 -16.297 -3.268 1 94.44 101 LEU A C 1
ATOM 797 O O . LEU A 1 101 ? 18 -15.836 -2.842 1 94.44 101 LEU A O 1
ATOM 801 N N . ILE A 1 102 ? 16.828 -17.391 -3.887 1 93.75 102 ILE A N 1
ATOM 802 C CA . ILE A 1 102 ? 17.984 -18.203 -4.199 1 93.75 102 ILE A CA 1
ATOM 803 C C . ILE A 1 102 ? 18.297 -18.125 -5.695 1 93.75 102 ILE A C 1
ATOM 805 O O . ILE A 1 102 ? 17.453 -18.484 -6.523 1 93.75 102 ILE A O 1
ATOM 809 N N . ASP A 1 103 ? 19.453 -17.703 -6.039 1 94.12 103 ASP A N 1
ATOM 810 C CA . ASP A 1 103 ? 19.875 -17.641 -7.438 1 94.12 103 ASP A CA 1
ATOM 811 C C . ASP A 1 103 ? 20.125 -19.047 -8 1 94.12 103 ASP A C 1
ATOM 813 O O . ASP A 1 103 ? 20.875 -19.828 -7.422 1 94.12 103 ASP A O 1
ATOM 817 N N . LYS A 1 104 ? 19.469 -19.281 -9.109 1 91.62 104 LYS A N 1
ATOM 818 C CA . LYS A 1 104 ? 19.625 -20.594 -9.719 1 91.62 104 LYS A CA 1
ATOM 819 C C . LYS A 1 104 ? 21.031 -20.797 -10.242 1 91.62 104 LYS A C 1
ATOM 821 O O . LYS A 1 104 ? 21.5 -21.938 -10.391 1 91.62 104 LYS A O 1
ATOM 826 N N . ALA A 1 105 ? 21.781 -19.766 -10.492 1 92.31 105 ALA A N 1
ATOM 827 C CA . ALA A 1 105 ? 23.141 -19.859 -11.031 1 92.31 105 ALA A CA 1
ATOM 828 C C . ALA A 1 105 ? 24.156 -20.109 -9.914 1 92.31 105 ALA A C 1
ATOM 830 O O . ALA A 1 105 ? 25.344 -20.297 -10.18 1 92.31 105 ALA A O 1
ATOM 831 N N . GLY A 1 106 ? 23.719 -20.219 -8.695 1 88.25 106 GLY A N 1
ATOM 832 C CA . GLY A 1 106 ? 24.609 -20.641 -7.625 1 88.25 106 GLY A CA 1
ATOM 833 C C . GLY A 1 106 ? 25.031 -19.5 -6.715 1 88.25 106 GLY A C 1
ATOM 834 O O . GLY A 1 106 ? 25.75 -19.719 -5.742 1 88.25 106 GLY A O 1
ATOM 835 N N . ALA A 1 107 ? 24.625 -18.328 -6.98 1 80.44 107 ALA A N 1
ATOM 836 C CA . ALA A 1 107 ? 24.938 -17.219 -6.066 1 80.44 107 ALA A CA 1
ATOM 837 C C . ALA A 1 107 ? 24.25 -17.422 -4.719 1 80.44 107 ALA A C 1
ATOM 839 O O . ALA A 1 107 ? 23.375 -18.297 -4.578 1 80.44 107 ALA A O 1
ATOM 840 N N . ASP A 1 108 ? 24.688 -16.688 -3.744 1 87.88 108 ASP A N 1
ATOM 841 C CA . ASP A 1 108 ? 24.172 -16.797 -2.381 1 87.88 108 ASP A CA 1
ATOM 842 C C . ASP A 1 108 ? 22.719 -16.375 -2.301 1 87.88 108 ASP A C 1
ATOM 844 O O . ASP A 1 108 ? 22.281 -15.492 -3.049 1 87.88 108 ASP A O 1
ATOM 848 N N . ALA A 1 109 ? 22.031 -17.062 -1.423 1 91.81 109 ALA A N 1
ATOM 849 C CA . ALA A 1 109 ? 20.641 -16.703 -1.112 1 91.81 109 ALA A CA 1
ATOM 850 C C . ALA A 1 109 ? 20.578 -15.328 -0.439 1 91.81 109 ALA A C 1
ATOM 852 O O . ALA A 1 109 ? 21.469 -14.961 0.334 1 91.81 109 ALA A O 1
ATOM 853 N N . ILE A 1 110 ? 19.516 -14.609 -0.831 1 95 110 ILE A N 1
ATOM 854 C CA . ILE A 1 110 ? 19.25 -13.328 -0.182 1 95 110 ILE A CA 1
ATOM 855 C C . ILE A 1 110 ? 17.969 -13.422 0.64 1 95 110 ILE A C 1
ATOM 857 O O . ILE A 1 110 ? 16.969 -13.992 0.184 1 95 110 ILE A O 1
ATOM 861 N N . GLU A 1 111 ? 18 -12.898 1.863 1 96.88 111 GLU A N 1
ATOM 862 C CA . GLU A 1 111 ? 16.828 -12.852 2.713 1 96.88 111 GLU A CA 1
ATOM 863 C C . GLU A 1 111 ? 16.062 -11.539 2.537 1 96.88 111 GLU A C 1
ATOM 865 O O . GLU A 1 111 ? 16.672 -10.461 2.541 1 96.88 111 GLU A O 1
ATOM 870 N N . CYS A 1 112 ? 14.727 -11.672 2.354 1 96.88 112 CYS A N 1
ATOM 871 C CA . CYS A 1 112 ? 13.938 -10.5 2.012 1 96.88 112 CYS A CA 1
ATOM 872 C C . CYS A 1 112 ? 12.703 -10.391 2.904 1 96.88 112 CYS A C 1
ATOM 874 O O . CYS A 1 112 ? 12.25 -11.391 3.463 1 96.88 112 CYS A O 1
ATOM 876 N N . SER A 1 113 ? 12.258 -9.211 3.127 1 98.06 113 SER A N 1
ATOM 877 C CA . SER A 1 113 ? 10.93 -8.906 3.65 1 98.06 113 SER A CA 1
ATOM 878 C C . SER A 1 113 ? 10.172 -7.961 2.717 1 98.06 113 SER A C 1
ATOM 880 O O . SER A 1 113 ? 10.781 -7.113 2.059 1 98.06 113 SER A O 1
ATOM 882 N N . ALA A 1 114 ? 8.883 -8.164 2.631 1 97.94 114 ALA A N 1
ATOM 883 C CA . ALA A 1 114 ? 8.062 -7.301 1.777 1 97.94 114 ALA A CA 1
ATOM 884 C C . ALA A 1 114 ? 6.68 -7.078 2.381 1 97.94 114 ALA A C 1
ATOM 886 O O . ALA A 1 114 ? 6.043 -8.023 2.846 1 97.94 114 ALA A O 1
ATOM 887 N N . LEU A 1 115 ? 6.277 -5.855 2.49 1 98.69 115 LEU A N 1
ATOM 888 C CA . LEU A 1 115 ? 4.867 -5.52 2.682 1 98.69 115 LEU A CA 1
ATOM 889 C C . LEU A 1 115 ? 4.184 -5.266 1.343 1 98.69 115 LEU A C 1
ATOM 891 O O . LEU A 1 115 ? 4.609 -4.398 0.577 1 98.69 115 LEU A O 1
ATOM 895 N N . THR A 1 116 ? 3.164 -6.027 1.076 1 98.44 116 THR A N 1
ATOM 896 C CA . THR A 1 116 ? 2.445 -5.898 -0.188 1 98.44 116 THR A CA 1
ATOM 897 C C . THR A 1 116 ? 0.991 -5.508 0.055 1 98.44 116 THR A C 1
ATOM 899 O O . THR A 1 116 ? 0.319 -6.094 0.907 1 98.44 116 THR A O 1
ATOM 902 N N . LEU A 1 117 ? 0.527 -4.531 -0.636 1 98.44 117 LEU A N 1
ATOM 903 C CA . LEU A 1 117 ? -0.882 -4.156 -0.69 1 98.44 117 LEU A CA 1
ATOM 904 C C . LEU A 1 117 ? -1.484 -4.508 -2.047 1 98.44 117 LEU A C 1
ATOM 906 O O . LEU A 1 117 ? -1.036 -4 -3.078 1 98.44 117 LEU A O 1
ATOM 910 N N . SER A 1 118 ? -2.475 -5.352 -2.031 1 98.19 118 SER A N 1
ATOM 911 C CA . SER A 1 118 ? -3.121 -5.84 -3.244 1 98.19 118 SER A CA 1
ATOM 912 C C . SER A 1 118 ? -4.562 -5.348 -3.342 1 98.19 118 SER A C 1
ATOM 914 O O . SER A 1 118 ? -5.324 -5.449 -2.379 1 98.19 118 SER A O 1
ATOM 916 N N . THR A 1 119 ? -4.883 -4.824 -4.477 1 97.75 119 THR A N 1
ATOM 917 C CA . THR A 1 119 ? -6.266 -4.473 -4.77 1 97.75 119 THR A CA 1
ATOM 918 C C . THR A 1 119 ? -6.863 -5.434 -5.797 1 97.75 119 THR A C 1
ATOM 920 O O . THR A 1 119 ? -6.293 -5.637 -6.871 1 97.75 119 THR A O 1
ATOM 923 N N . VAL A 1 120 ? -7.996 -5.969 -5.43 1 97 120 VAL A N 1
ATOM 924 C CA . VAL A 1 120 ? -8.695 -6.938 -6.262 1 97 120 VAL A CA 1
ATOM 925 C C . VAL A 1 120 ? -10.031 -6.348 -6.727 1 97 120 VAL A C 1
ATOM 927 O O . VAL A 1 120 ? -10.789 -5.805 -5.922 1 97 120 VAL A O 1
ATOM 930 N N . LYS A 1 121 ? -10.25 -6.453 -7.98 1 95.62 121 LYS A N 1
ATOM 931 C CA . LYS A 1 121 ? -11.539 -6.051 -8.539 1 95.62 121 LYS A CA 1
ATOM 932 C C . LYS A 1 121 ? -12.242 -7.234 -9.203 1 95.62 121 LYS A C 1
ATOM 934 O O . LYS A 1 121 ? -11.609 -8.242 -9.516 1 95.62 121 LYS A O 1
ATOM 939 N N . VAL A 1 122 ? -13.547 -7.027 -9.305 1 94.12 122 VAL A N 1
ATOM 940 C CA . VAL A 1 122 ? -14.352 -8.062 -9.938 1 94.12 122 VAL A CA 1
ATOM 941 C C . VAL A 1 122 ? -15.078 -7.484 -11.148 1 94.12 122 VAL A C 1
ATOM 943 O O . VAL A 1 122 ? -15.789 -6.484 -11.031 1 94.12 122 VAL A O 1
ATOM 946 N N . GLN A 1 123 ? -14.727 -8.07 -12.266 1 87.5 123 GLN A N 1
ATOM 947 C CA . GLN A 1 123 ? -15.469 -7.77 -13.477 1 87.5 123 GLN A CA 1
ATOM 948 C C . GLN A 1 123 ? -16.078 -9.031 -14.078 1 87.5 123 GLN A C 1
ATOM 950 O O . GLN A 1 123 ? -15.367 -10.016 -14.312 1 87.5 123 GLN A O 1
ATOM 955 N N . ASP A 1 124 ? -17.375 -9 -14.383 1 87.06 124 ASP A N 1
ATOM 956 C CA . ASP A 1 124 ? -18.109 -10.133 -14.938 1 87.06 124 ASP A CA 1
ATOM 957 C C . ASP A 1 124 ? -17.859 -11.406 -14.125 1 87.06 124 ASP A C 1
ATOM 959 O O . ASP A 1 124 ? -17.562 -12.461 -14.688 1 87.06 124 ASP A O 1
ATOM 963 N N . GLY A 1 125 ? -17.797 -11.219 -12.828 1 87.56 125 GLY A N 1
ATOM 964 C CA . GLY A 1 125 ? -17.703 -12.336 -11.898 1 87.56 125 GLY A CA 1
ATOM 965 C C . GLY A 1 125 ? -16.297 -12.844 -11.719 1 87.56 125 GLY A C 1
ATOM 966 O O . GLY A 1 125 ? -16.062 -13.836 -11.016 1 87.56 125 GLY A O 1
ATOM 967 N N . GLN A 1 126 ? -15.367 -12.227 -12.328 1 92.75 126 GLN A N 1
ATOM 968 C CA . GLN A 1 126 ? -13.984 -12.68 -12.25 1 92.75 126 GLN A CA 1
ATOM 969 C C . GLN A 1 126 ? -13.125 -11.703 -11.445 1 92.75 126 GLN A C 1
ATOM 971 O O . GLN A 1 126 ? -13.109 -10.508 -11.734 1 92.75 126 GLN A O 1
ATOM 976 N N . ARG A 1 127 ? -12.422 -12.281 -10.445 1 95.38 127 ARG A N 1
ATOM 977 C CA . ARG A 1 127 ? -11.438 -11.492 -9.703 1 95.38 127 ARG A CA 1
ATOM 978 C C . ARG A 1 127 ? -10.164 -11.305 -10.516 1 95.38 127 ARG A C 1
ATOM 980 O O . ARG A 1 127 ? -9.68 -12.242 -11.148 1 95.38 127 ARG A O 1
ATOM 987 N N . THR A 1 128 ? -9.727 -10.172 -10.453 1 96.31 128 THR A N 1
ATOM 988 C CA . THR A 1 128 ? -8.398 -9.906 -10.977 1 96.31 128 THR A CA 1
ATOM 989 C C . THR A 1 128 ? -7.605 -9.008 -10.023 1 96.31 128 THR A C 1
ATOM 991 O O . THR A 1 128 ? -8.188 -8.188 -9.312 1 96.31 128 THR A O 1
ATOM 994 N N . LEU A 1 129 ? -6.316 -9.273 -9.961 1 97.19 129 LEU A N 1
ATOM 995 C CA . LEU A 1 129 ? -5.43 -8.32 -9.305 1 97.19 129 LEU A CA 1
ATOM 996 C C . LEU A 1 129 ? -5.297 -7.043 -10.133 1 97.19 129 LEU A C 1
ATOM 998 O O . LEU A 1 129 ? -4.805 -7.074 -11.258 1 97.19 129 LEU A O 1
ATOM 1002 N N . PHE A 1 130 ? -5.668 -5.98 -9.523 1 97.31 130 PHE A N 1
ATOM 1003 C CA . PHE A 1 130 ? -5.793 -4.73 -10.273 1 97.31 130 PHE A CA 1
ATOM 1004 C C . PHE A 1 130 ? -4.664 -3.771 -9.914 1 97.31 130 PHE A C 1
ATOM 1006 O O . PHE A 1 130 ? -4.219 -2.988 -10.75 1 97.31 130 PHE A O 1
ATOM 1013 N N . GLU A 1 131 ? -4.273 -3.752 -8.727 1 96.94 131 GLU A N 1
ATOM 1014 C CA . GLU A 1 131 ? -3.148 -2.943 -8.266 1 96.94 131 GLU A CA 1
ATOM 1015 C C . GLU A 1 131 ? -2.316 -3.695 -7.234 1 96.94 131 GLU A C 1
ATOM 1017 O O . GLU A 1 131 ? -2.859 -4.43 -6.406 1 96.94 131 GLU A O 1
ATOM 1022 N N . LEU A 1 132 ? -1.035 -3.465 -7.297 1 97.31 132 LEU A N 1
ATOM 1023 C CA . LEU A 1 132 ? -0.091 -4.055 -6.355 1 97.31 132 LEU A CA 1
ATOM 1024 C C . LEU A 1 132 ? 0.981 -3.047 -5.953 1 97.31 132 LEU A C 1
ATOM 1026 O O . LEU A 1 132 ? 1.655 -2.477 -6.816 1 97.31 132 LEU A O 1
ATOM 1030 N N . ALA A 1 133 ? 1.051 -2.748 -4.688 1 97.06 133 ALA A N 1
ATOM 1031 C CA . ALA A 1 133 ? 2.131 -1.935 -4.133 1 97.06 133 ALA A CA 1
ATOM 1032 C C . ALA A 1 133 ? 2.965 -2.734 -3.137 1 97.06 133 ALA A C 1
ATOM 1034 O O . ALA A 1 133 ? 2.418 -3.414 -2.266 1 97.06 133 ALA A O 1
ATOM 1035 N N . GLU A 1 134 ? 4.23 -2.627 -3.289 1 98 134 GLU A N 1
ATOM 1036 C CA . GLU A 1 134 ? 5.133 -3.422 -2.461 1 98 134 GLU A CA 1
ATOM 1037 C C . GLU A 1 134 ? 6.273 -2.57 -1.912 1 98 134 GLU A C 1
ATOM 1039 O O . GLU A 1 134 ? 6.879 -1.785 -2.646 1 98 134 GLU A O 1
ATOM 1044 N N . ILE A 1 135 ? 6.477 -2.652 -0.667 1 98.44 135 ILE A N 1
ATOM 1045 C CA . ILE A 1 135 ? 7.738 -2.211 -0.076 1 98.44 135 ILE A CA 1
ATOM 1046 C C . ILE A 1 135 ? 8.648 -3.414 0.16 1 98.44 135 ILE A C 1
ATOM 1048 O O . ILE A 1 135 ? 8.359 -4.262 1.008 1 98.44 135 ILE A O 1
ATOM 1052 N N . HIS A 1 136 ? 9.672 -3.432 -0.59 1 97.38 136 HIS A N 1
ATOM 1053 C CA . HIS A 1 136 ? 10.594 -4.562 -0.581 1 97.38 136 HIS A CA 1
ATOM 1054 C C . HIS A 1 136 ? 11.922 -4.191 0.074 1 97.38 136 HIS A C 1
ATOM 1056 O O . HIS A 1 136 ? 12.453 -3.105 -0.168 1 97.38 136 HIS A O 1
ATOM 1062 N N . GLN A 1 137 ? 12.391 -5.117 0.952 1 96 137 GLN A N 1
ATOM 1063 C CA . GLN A 1 137 ? 13.688 -4.941 1.603 1 96 137 GLN A CA 1
ATOM 1064 C C . GLN A 1 137 ? 14.484 -6.238 1.594 1 96 137 GLN A C 1
ATOM 1066 O O . GLN A 1 137 ? 13.93 -7.32 1.811 1 96 137 GLN A O 1
ATOM 1071 N N . VAL A 1 138 ? 15.75 -6.078 1.381 1 93.5 138 VAL A N 1
ATOM 1072 C CA . VAL A 1 138 ? 16.688 -7.164 1.645 1 93.5 138 VAL A CA 1
ATOM 1073 C C . VAL A 1 138 ? 17.141 -7.109 3.1 1 93.5 138 VAL A C 1
ATOM 1075 O O . VAL A 1 138 ? 17.609 -6.07 3.574 1 93.5 138 VAL A O 1
ATOM 1078 N N . VAL A 1 139 ? 16.938 -8.094 4.109 1 88.25 139 VAL A N 1
ATOM 1079 C CA . VAL A 1 139 ? 17.172 -8.055 5.551 1 88.25 139 VAL A CA 1
ATOM 1080 C C . VAL A 1 139 ? 18.547 -8.656 5.863 1 88.25 139 VAL A C 1
ATOM 1082 O O . VAL A 1 139 ? 19.125 -8.367 6.91 1 88.25 139 VAL A O 1
ATOM 1085 N N . SER A 1 140 ? 19.375 -9.594 5.02 1 64.56 140 SER A N 1
ATOM 1086 C CA . SER A 1 140 ? 20.672 -10.164 5.371 1 64.56 140 SER A CA 1
ATOM 1087 C C . SER A 1 140 ? 21.797 -9.594 4.496 1 64.56 140 SER A C 1
ATOM 1089 O O . SER A 1 140 ? 21.531 -9.141 3.379 1 64.56 140 SER A O 1
ATOM 1091 N N . MET B 1 1 ? 4.617 31.984 14.047 1 34.44 1 MET B N 1
ATOM 1092 C CA . MET B 1 1 ? 5.566 30.953 14.445 1 34.44 1 MET B CA 1
ATOM 1093 C C . MET B 1 1 ? 5.902 30.047 13.273 1 34.44 1 MET B C 1
ATOM 1095 O O . MET B 1 1 ? 5.035 29.734 12.453 1 34.44 1 MET B O 1
ATOM 1099 N N . ALA B 1 2 ? 7.059 30.078 12.75 1 38.94 2 ALA B N 1
ATOM 1100 C CA . ALA B 1 2 ? 7.547 29.469 11.516 1 38.94 2 ALA B CA 1
ATOM 1101 C C . ALA B 1 2 ? 6.938 28.078 11.312 1 38.94 2 ALA B C 1
ATOM 1103 O O . ALA B 1 2 ? 6.891 27.281 12.234 1 38.94 2 ALA B O 1
ATOM 1104 N N . ALA B 1 3 ? 5.898 27.797 10.609 1 45.47 3 ALA B N 1
ATOM 1105 C CA . ALA B 1 3 ? 5.406 26.469 10.227 1 45.47 3 ALA B CA 1
ATOM 1106 C C . ALA B 1 3 ? 6.512 25.422 10.336 1 45.47 3 ALA B C 1
ATOM 1108 O O . ALA B 1 3 ? 7.531 25.516 9.656 1 45.47 3 ALA B O 1
ATOM 1109 N N . SER B 1 4 ? 6.906 25 11.469 1 50.44 4 SER B N 1
ATOM 1110 C CA . SER B 1 4 ? 7.949 24.016 11.758 1 50.44 4 SER B CA 1
ATOM 1111 C C . SER B 1 4 ? 8.07 22.984 10.641 1 50.44 4 SER B C 1
ATOM 1113 O O . SER B 1 4 ? 7.086 22.344 10.281 1 50.44 4 SER B O 1
ATOM 1115 N N . LEU B 1 5 ? 8.938 23.312 9.695 1 58.75 5 LEU B N 1
ATOM 1116 C CA . LEU B 1 5 ? 9.383 22.672 8.461 1 58.75 5 LEU B CA 1
ATOM 1117 C C . LEU B 1 5 ? 9.586 21.172 8.672 1 58.75 5 LEU B C 1
ATOM 1119 O O . LEU B 1 5 ? 10.141 20.766 9.688 1 58.75 5 LEU B O 1
ATOM 1123 N N . ILE B 1 6 ? 8.508 20.438 8.258 1 70.88 6 ILE B N 1
ATOM 1124 C CA . ILE B 1 6 ? 8.836 19.016 8.195 1 70.88 6 ILE B CA 1
ATOM 1125 C C . ILE B 1 6 ? 10.258 18.844 7.676 1 70.88 6 ILE B C 1
ATOM 1127 O O . ILE B 1 6 ? 10.602 19.344 6.602 1 70.88 6 ILE B O 1
ATOM 1131 N N . SER B 1 7 ? 11.188 18.516 8.586 1 71.56 7 SER B N 1
ATOM 1132 C CA . SER B 1 7 ? 12.586 18.359 8.219 1 71.56 7 SER B CA 1
ATOM 1133 C C . SER B 1 7 ? 12.734 17.484 6.977 1 71.56 7 SER B C 1
ATOM 1135 O O . SER B 1 7 ? 12.164 16.406 6.906 1 71.56 7 SER B O 1
ATOM 1137 N N . THR B 1 8 ? 13.453 17.953 6.004 1 68.19 8 THR B N 1
ATOM 1138 C CA . THR B 1 8 ? 13.734 17.203 4.785 1 68.19 8 THR B CA 1
ATOM 1139 C C . THR B 1 8 ? 14.766 16.109 5.051 1 68.19 8 THR B C 1
ATOM 1141 O O . THR B 1 8 ? 14.969 15.227 4.215 1 68.19 8 THR B O 1
ATOM 1144 N N . TRP B 1 9 ? 15.258 16.094 6.25 1 77.94 9 TRP B N 1
ATOM 1145 C CA . TRP B 1 9 ? 16.344 15.141 6.488 1 77.94 9 TRP B CA 1
ATOM 1146 C C . TRP B 1 9 ? 15.891 14.031 7.434 1 77.94 9 TRP B C 1
ATOM 1148 O O . TRP B 1 9 ? 16.672 13.133 7.762 1 77.94 9 TRP B O 1
ATOM 1158 N N . ALA B 1 10 ? 14.758 14.016 7.711 1 89.62 10 ALA B N 1
ATOM 1159 C CA . ALA B 1 10 ? 14.25 12.992 8.617 1 89.62 10 ALA B CA 1
ATOM 1160 C C . ALA B 1 10 ? 14.047 11.664 7.883 1 89.62 10 ALA B C 1
ATOM 1162 O O . ALA B 1 10 ? 13.836 11.648 6.668 1 89.62 10 ALA B O 1
ATOM 1163 N N . PRO B 1 11 ? 14.234 10.547 8.703 1 94.5 11 PRO B N 1
ATOM 1164 C CA . PRO B 1 11 ? 13.82 9.289 8.086 1 94.5 11 PRO B CA 1
ATOM 1165 C C . PRO B 1 11 ? 12.414 9.359 7.492 1 94.5 11 PRO B C 1
ATOM 1167 O O . PRO B 1 11 ? 11.555 10.062 8.016 1 94.5 11 PRO B O 1
ATOM 1170 N N . ILE B 1 12 ? 12.234 8.727 6.438 1 95.44 12 ILE B N 1
ATOM 1171 C CA . ILE B 1 12 ? 11.023 8.867 5.633 1 95.44 12 ILE B CA 1
ATOM 1172 C C . ILE B 1 12 ? 9.797 8.578 6.496 1 95.44 12 ILE B C 1
ATOM 1174 O O . ILE B 1 12 ? 8.766 9.25 6.359 1 95.44 12 ILE B O 1
ATOM 1178 N N . GLY B 1 13 ? 9.836 7.559 7.34 1 96.62 13 GLY B N 1
ATOM 1179 C CA . GLY B 1 13 ? 8.719 7.25 8.219 1 96.62 13 GLY B CA 1
ATOM 1180 C C . GLY B 1 13 ? 8.352 8.398 9.141 1 96.62 13 GLY B C 1
ATOM 1181 O O . GLY B 1 13 ? 7.168 8.703 9.32 1 96.62 13 GLY B O 1
ATOM 1182 N N . GLN B 1 14 ? 9.312 9.008 9.703 1 95.62 14 GLN B N 1
ATOM 1183 C CA . GLN B 1 14 ? 9.086 10.148 10.586 1 95.62 14 GLN B CA 1
ATOM 1184 C C . GLN B 1 14 ? 8.562 11.352 9.812 1 95.62 14 GLN B C 1
ATOM 1186 O O . GLN B 1 14 ? 7.727 12.109 10.312 1 95.62 14 GLN B O 1
ATOM 1191 N N . TRP B 1 15 ? 9.133 11.531 8.633 1 96.12 15 TRP B N 1
ATOM 1192 C CA . TRP B 1 15 ? 8.68 12.641 7.797 1 96.12 15 TRP B CA 1
ATOM 1193 C C . TRP B 1 15 ? 7.191 12.5 7.469 1 96.12 15 TRP B C 1
ATOM 1195 O O . TRP B 1 15 ? 6.434 13.461 7.594 1 96.12 15 TRP B O 1
ATOM 1205 N N . VAL B 1 16 ? 6.77 11.32 7.078 1 97.06 16 VAL B N 1
ATOM 1206 C CA . VAL B 1 16 ? 5.371 11.086 6.734 1 97.06 16 VAL B CA 1
ATOM 1207 C C . VAL B 1 16 ? 4.5 11.266 7.977 1 97.06 16 VAL B C 1
ATOM 1209 O O . VAL B 1 16 ? 3.414 11.844 7.902 1 97.06 16 VAL B O 1
ATOM 1212 N N . ASP B 1 17 ? 4.961 10.781 9.094 1 94.81 17 ASP B N 1
ATOM 1213 C CA . ASP B 1 17 ? 4.234 10.969 10.352 1 94.81 17 ASP B CA 1
ATOM 1214 C C . ASP B 1 17 ? 3.994 12.453 10.625 1 94.81 17 ASP B C 1
ATOM 1216 O O . ASP B 1 17 ? 2.879 12.859 10.961 1 94.81 17 ASP B O 1
ATOM 1220 N N . ALA B 1 18 ? 5.055 13.18 10.508 1 93.38 18 ALA B N 1
ATOM 1221 C CA . ALA B 1 18 ? 4.953 14.617 10.742 1 93.38 18 ALA B CA 1
ATOM 1222 C C . ALA B 1 18 ? 3.992 15.266 9.75 1 93.38 18 ALA B C 1
ATOM 1224 O O . ALA B 1 18 ? 3.209 16.141 10.125 1 93.38 18 ALA B O 1
ATOM 1225 N N . LEU B 1 19 ? 4.082 14.867 8.516 1 95.44 19 LEU B N 1
ATOM 1226 C CA . LEU B 1 19 ? 3.195 15.383 7.477 1 95.44 19 LEU B CA 1
ATOM 1227 C C . LEU B 1 19 ? 1.734 15.164 7.848 1 95.44 19 LEU B C 1
ATOM 1229 O O . LEU B 1 19 ? 0.938 16.109 7.848 1 95.44 19 LEU B O 1
ATOM 1233 N N . PHE B 1 20 ? 1.41 13.945 8.188 1 94.81 20 PHE B N 1
ATOM 1234 C CA . PHE B 1 20 ? 0.02 13.609 8.477 1 94.81 20 PHE B CA 1
ATOM 1235 C C . PHE B 1 20 ? -0.458 14.312 9.734 1 94.81 20 PHE B C 1
ATOM 1237 O O . PHE B 1 20 ? -1.612 14.734 9.82 1 94.81 20 PHE B O 1
ATOM 1244 N N . ASN B 1 21 ? 0.386 14.406 10.711 1 91.88 21 ASN B N 1
ATOM 1245 C CA . ASN B 1 21 ? 0.03 15.156 11.914 1 91.88 21 ASN B CA 1
ATOM 1246 C C . ASN B 1 21 ? -0.338 16.594 11.586 1 91.88 21 ASN B C 1
ATOM 1248 O O . ASN B 1 21 ? -1.311 17.125 12.125 1 91.88 21 ASN B O 1
ATOM 1252 N N . ARG B 1 22 ? 0.379 17.156 10.719 1 92.44 22 ARG B N 1
ATOM 1253 C CA . ARG B 1 22 ? 0.136 18.562 10.367 1 92.44 22 ARG B CA 1
ATOM 1254 C C . ARG B 1 22 ? -1.119 18.688 9.508 1 92.44 22 ARG B C 1
ATOM 1256 O O . ARG B 1 22 ? -1.829 19.703 9.594 1 92.44 22 ARG B O 1
ATOM 1263 N N . LEU B 1 23 ? -1.384 17.766 8.703 1 94.06 23 LEU B N 1
ATOM 1264 C CA . LEU B 1 23 ? -2.547 17.812 7.828 1 94.06 23 LEU B CA 1
ATOM 1265 C C . LEU B 1 23 ? -3.832 17.578 8.609 1 94.06 23 LEU B C 1
ATOM 1267 O O . LEU B 1 23 ? -4.824 18.281 8.414 1 94.06 23 LEU B O 1
ATOM 1271 N N . PHE B 1 24 ? -3.797 16.625 9.562 1 90.56 24 PHE B N 1
ATOM 1272 C CA . PHE B 1 24 ? -5.047 16.156 10.148 1 90.56 24 PHE B CA 1
ATOM 1273 C C . PHE B 1 24 ? -5.191 16.641 11.586 1 90.56 24 PHE B C 1
ATOM 1275 O O . PHE B 1 24 ? -6.309 16.859 12.062 1 90.56 24 PHE B O 1
ATOM 1282 N N . ASP B 1 25 ? -4.18 16.75 12.312 1 83.19 25 ASP B N 1
ATOM 1283 C CA . ASP B 1 25 ? -4.277 17.016 13.742 1 83.19 25 ASP B CA 1
ATOM 1284 C C . ASP B 1 25 ? -4.078 18.5 14.047 1 83.19 25 ASP B C 1
ATOM 1286 O O . ASP B 1 25 ? -4.316 18.938 15.172 1 83.19 25 ASP B O 1
ATOM 1290 N N . ASN B 1 26 ? -3.555 19.234 13.125 1 82.25 26 ASN B N 1
ATOM 1291 C CA . ASN B 1 26 ? -3.383 20.672 13.328 1 82.25 26 ASN B CA 1
ATOM 1292 C C . ASN B 1 26 ? -4.719 21.406 13.289 1 82.25 26 ASN B C 1
ATOM 1294 O O . ASN B 1 26 ? -5.473 21.281 12.328 1 82.25 26 ASN B O 1
ATOM 1298 N N . PRO B 1 27 ? -5.039 22.172 14.336 1 85.75 27 PRO B N 1
ATOM 1299 C CA . PRO B 1 27 ? -6.336 22.859 14.375 1 85.75 27 PRO B CA 1
ATOM 1300 C C . PRO B 1 27 ? -6.395 24.062 13.43 1 85.75 27 PRO B C 1
ATOM 1302 O O . PRO B 1 27 ? -7.477 24.594 13.18 1 85.75 27 PRO B O 1
ATOM 1305 N N . ASP B 1 28 ? -5.277 24.531 12.914 1 91.12 28 ASP B N 1
ATOM 1306 C CA . ASP B 1 28 ? -5.219 25.688 12.016 1 91.12 28 ASP B CA 1
ATOM 1307 C C . ASP B 1 28 ? -5.414 2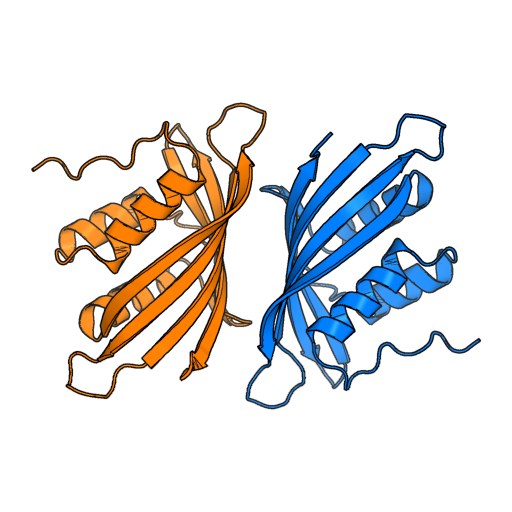5.266 10.562 1 91.12 28 ASP B C 1
ATOM 1309 O O . ASP B 1 28 ? -4.484 24.766 9.93 1 91.12 28 ASP B O 1
ATOM 1313 N N . ASP B 1 29 ? -6.539 25.609 10 1 92.06 29 ASP B N 1
ATOM 1314 C CA . ASP B 1 29 ? -6.883 25.203 8.641 1 92.06 29 ASP B CA 1
ATOM 1315 C C . ASP B 1 29 ? -5.922 25.828 7.625 1 92.06 29 ASP B C 1
ATOM 1317 O O . ASP B 1 29 ? -5.559 25.188 6.637 1 92.06 29 ASP B O 1
ATOM 1321 N N . GLN B 1 30 ? -5.582 27.016 7.902 1 93.25 30 GLN B N 1
ATOM 1322 C CA . GLN B 1 30 ? -4.68 27.688 6.973 1 93.25 30 GLN B CA 1
ATOM 1323 C C . GLN B 1 30 ? -3.295 27.047 6.996 1 93.25 30 GLN B C 1
ATOM 1325 O O . GLN B 1 30 ? -2.656 26.891 5.949 1 93.25 30 GLN B O 1
ATOM 1330 N N . ALA B 1 31 ? -2.846 26.703 8.164 1 93.5 31 ALA B N 1
ATOM 1331 C CA . ALA B 1 31 ? -1.564 26.016 8.266 1 93.5 31 ALA B CA 1
ATOM 1332 C C . ALA B 1 31 ? -1.607 24.672 7.547 1 93.5 31 ALA B C 1
ATOM 1334 O O . ALA B 1 31 ? -0.672 24.312 6.824 1 93.5 31 ALA B O 1
ATOM 1335 N N . SER B 1 32 ? -2.707 23.938 7.73 1 94.19 32 SER B N 1
ATOM 1336 C CA . SER B 1 32 ? -2.885 22.656 7.051 1 94.19 32 SER B CA 1
ATOM 1337 C C . SER B 1 32 ? -2.877 22.828 5.535 1 94.19 32 SER B C 1
ATOM 1339 O O . SER B 1 32 ? -2.23 22.062 4.82 1 94.19 32 SER B O 1
ATOM 1341 N N . ALA B 1 33 ? -3.514 23.844 5.051 1 93.94 33 ALA B N 1
ATOM 1342 C CA . ALA B 1 33 ? -3.586 24.109 3.617 1 93.94 33 ALA B CA 1
ATOM 1343 C C . ALA B 1 33 ? -2.205 24.422 3.045 1 93.94 33 ALA B C 1
ATOM 1345 O O . ALA B 1 33 ? -1.874 23.984 1.939 1 93.94 33 ALA B O 1
ATOM 1346 N N . THR B 1 34 ? -1.452 25.141 3.789 1 94.12 34 THR B N 1
ATOM 1347 C CA . THR B 1 34 ? -0.099 25.484 3.361 1 94.12 34 THR B CA 1
ATOM 1348 C C . THR B 1 34 ? 0.766 24.219 3.26 1 94.12 34 THR B C 1
ATOM 1350 O O . THR B 1 34 ? 1.503 24.047 2.287 1 94.12 34 THR B O 1
ATOM 1353 N N . ILE B 1 35 ? 0.618 23.391 4.23 1 94.69 35 ILE B N 1
ATOM 1354 C CA . ILE B 1 35 ? 1.356 22.125 4.25 1 94.69 35 ILE B CA 1
ATOM 1355 C C . ILE B 1 35 ? 0.929 21.266 3.066 1 94.69 35 ILE B C 1
ATOM 1357 O O . ILE B 1 35 ? 1.77 20.672 2.389 1 94.69 35 ILE B O 1
ATOM 1361 N N . PHE B 1 36 ? -0.334 21.203 2.836 1 96.25 36 PHE B N 1
ATOM 1362 C CA . PHE B 1 36 ? -0.886 20.422 1.727 1 96.25 36 PHE B CA 1
ATOM 1363 C C . PHE B 1 36 ? -0.292 20.891 0.4 1 96.25 36 PHE B C 1
ATOM 1365 O O . PHE B 1 36 ? 0.223 20.078 -0.37 1 96.25 36 PHE B O 1
ATOM 1372 N N . GLN B 1 37 ? -0.285 22.156 0.181 1 94.81 37 GLN B N 1
ATOM 1373 C CA . GLN B 1 37 ? 0.193 22.719 -1.08 1 94.81 37 GLN B CA 1
ATOM 1374 C C . GLN B 1 37 ? 1.69 22.469 -1.253 1 94.81 37 GLN B C 1
ATOM 1376 O O . GLN B 1 37 ? 2.164 22.25 -2.367 1 94.81 37 GLN B O 1
ATOM 1381 N N . LYS B 1 38 ? 2.297 22.469 -0.232 1 94.25 38 LYS B N 1
ATOM 1382 C CA . LYS B 1 38 ? 3.754 22.391 -0.297 1 94.25 38 LYS B CA 1
ATOM 1383 C C . LYS B 1 38 ? 4.219 20.938 -0.431 1 94.25 38 LYS B C 1
ATOM 1385 O O . LYS B 1 38 ? 5.184 20.656 -1.146 1 94.25 38 LYS B O 1
ATOM 1390 N N . PHE B 1 39 ? 3.535 19.953 0.237 1 95.94 39 PHE B N 1
ATOM 1391 C CA . PHE B 1 39 ? 4.168 18.656 0.423 1 95.94 39 PHE B CA 1
ATOM 1392 C C . PHE B 1 39 ? 3.338 17.547 -0.221 1 95.94 39 PHE B C 1
ATOM 1394 O O . PHE B 1 39 ? 3.742 16.391 -0.225 1 95.94 39 PHE B O 1
ATOM 1401 N N . ILE B 1 40 ? 2.232 17.906 -0.761 1 97.25 40 ILE B N 1
ATOM 1402 C CA . ILE B 1 40 ? 1.474 16.938 -1.548 1 97.25 40 ILE B CA 1
ATOM 1403 C C . ILE B 1 40 ? 1.724 17.172 -3.035 1 97.25 40 ILE B C 1
ATOM 1405 O O . ILE B 1 40 ? 1.534 18.281 -3.535 1 97.25 40 ILE B O 1
ATOM 1409 N N . SER B 1 41 ? 2.139 16.172 -3.684 1 97.06 41 SER B N 1
ATOM 1410 C CA . SER B 1 41 ? 2.387 16.281 -5.117 1 97.06 41 SER B CA 1
ATOM 1411 C C . SER B 1 41 ? 1.108 16.625 -5.875 1 97.06 41 SER B C 1
ATOM 1413 O O . SER B 1 41 ? 0.059 16.016 -5.637 1 97.06 41 SER B O 1
ATOM 1415 N N . PRO B 1 42 ? 1.123 17.562 -6.828 1 96.31 42 PRO B N 1
ATOM 1416 C CA . PRO B 1 42 ? -0.055 17.812 -7.656 1 96.31 42 PRO B CA 1
ATOM 1417 C C . PRO B 1 42 ? -0.478 16.609 -8.477 1 96.31 42 PRO B C 1
ATOM 1419 O O . PRO B 1 42 ? -1.595 16.562 -9 1 96.31 42 PRO B O 1
ATOM 1422 N N . ASN B 1 43 ? 0.396 15.578 -8.586 1 95.38 43 ASN B N 1
ATOM 1423 C CA . ASN B 1 43 ? 0.095 14.352 -9.312 1 95.38 43 ASN B CA 1
ATOM 1424 C C . ASN B 1 43 ? -0.254 13.211 -8.367 1 95.38 43 ASN B C 1
ATOM 1426 O O . ASN B 1 43 ? -0.14 12.039 -8.727 1 95.38 43 ASN B O 1
ATOM 1430 N N . LEU B 1 44 ? -0.571 13.555 -7.168 1 97.12 44 LEU B N 1
ATOM 1431 C CA . LEU B 1 44 ? -0.891 12.539 -6.168 1 97.12 44 LEU B CA 1
ATOM 1432 C C . LEU B 1 44 ? -1.964 11.586 -6.684 1 97.12 44 LEU B C 1
ATOM 1434 O O . LEU B 1 44 ? -2.959 12.023 -7.266 1 97.12 44 LEU B O 1
ATOM 1438 N N . VAL B 1 45 ? -1.716 10.344 -6.496 1 95.12 45 VAL B N 1
ATOM 1439 C CA . VAL B 1 45 ? -2.754 9.32 -6.559 1 95.12 45 VAL B CA 1
ATOM 1440 C C . VAL B 1 45 ? -3.02 8.766 -5.164 1 95.12 45 VAL B C 1
ATOM 1442 O O . VAL B 1 45 ? -2.098 8.305 -4.484 1 95.12 45 VAL B O 1
ATOM 1445 N N . TYR B 1 46 ? -4.188 8.867 -4.781 1 94.81 46 TYR B N 1
ATOM 1446 C CA . TYR B 1 46 ? -4.637 8.438 -3.463 1 94.81 46 TYR B CA 1
ATOM 1447 C C . TYR B 1 46 ? -5.719 7.375 -3.572 1 94.81 46 TYR B C 1
ATOM 1449 O O . TYR B 1 46 ? -6.703 7.551 -4.297 1 94.81 46 TYR B O 1
ATOM 1457 N N . ARG B 1 47 ? -5.484 6.273 -2.838 1 94.5 47 ARG B N 1
ATOM 1458 C CA . ARG B 1 47 ? -6.477 5.203 -2.811 1 94.5 47 ARG B CA 1
ATOM 1459 C C . ARG B 1 47 ? -6.906 4.887 -1.38 1 94.5 47 ARG B C 1
ATOM 1461 O O . ARG B 1 47 ? -6.062 4.77 -0.487 1 94.5 47 ARG B O 1
ATOM 1468 N N . ILE B 1 48 ? -8.07 4.777 -1.167 1 96.38 48 ILE B N 1
ATOM 1469 C CA . ILE B 1 48 ? -8.641 4.25 0.066 1 96.38 48 ILE B CA 1
ATOM 1470 C C . ILE B 1 48 ? -9.523 3.043 -0.251 1 96.38 48 ILE B C 1
ATOM 1472 O O . ILE B 1 48 ? -10.5 3.16 -0.996 1 96.38 48 ILE B O 1
ATOM 1476 N N . ASN B 1 49 ? -9.102 1.984 0.282 1 94.69 49 ASN B N 1
ATOM 1477 C CA . ASN B 1 49 ? -9.703 0.72 -0.133 1 94.69 49 ASN B CA 1
ATOM 1478 C C . ASN B 1 49 ? -9.695 0.568 -1.651 1 94.69 49 ASN B C 1
ATOM 1480 O O . ASN B 1 49 ? -8.633 0.647 -2.281 1 94.69 49 ASN B O 1
ATOM 1484 N N . HIS B 1 50 ? -10.641 0.361 -2.373 1 86.25 50 HIS B N 1
ATOM 1485 C CA . HIS B 1 50 ? -10.516 0.133 -3.809 1 86.25 50 HIS B CA 1
ATOM 1486 C C . HIS B 1 50 ? -10.914 1.375 -4.602 1 86.25 50 HIS B C 1
ATOM 1488 O O . HIS B 1 50 ? -11.016 1.326 -5.828 1 86.25 50 HIS B O 1
ATOM 1494 N N . ASP B 1 51 ? -11.125 2.525 -3.865 1 91.38 51 ASP B N 1
ATOM 1495 C CA . ASP B 1 51 ? -11.484 3.771 -4.535 1 91.38 51 ASP B CA 1
ATOM 1496 C C . ASP B 1 51 ? -10.242 4.613 -4.832 1 91.38 51 ASP B C 1
ATOM 1498 O O . ASP B 1 51 ? -9.414 4.84 -3.947 1 91.38 51 ASP B O 1
ATOM 1502 N N . ARG B 1 52 ? -10.18 5.043 -6.027 1 93.62 52 ARG B N 1
ATOM 1503 C CA . ARG B 1 52 ? -9.047 5.852 -6.469 1 93.62 52 ARG B CA 1
ATOM 1504 C C . ARG B 1 52 ? -9.43 7.328 -6.543 1 93.62 52 ARG B C 1
ATOM 1506 O O . ARG B 1 52 ? -10.492 7.676 -7.055 1 93.62 52 ARG B O 1
ATOM 1513 N N . HIS B 1 53 ? -8.586 8.195 -6.031 1 94.62 53 HIS B N 1
ATOM 1514 C CA . HIS B 1 53 ? -8.758 9.641 -6.062 1 94.62 53 HIS B CA 1
ATOM 1515 C C . HIS B 1 53 ? -7.473 10.336 -6.5 1 94.62 53 HIS B C 1
ATOM 1517 O O . HIS B 1 53 ? -6.414 9.711 -6.57 1 94.62 53 HIS B O 1
ATOM 1523 N N . ASP B 1 54 ? -7.703 11.578 -6.863 1 96.81 54 ASP B N 1
ATOM 1524 C CA . ASP B 1 54 ? -6.551 12.383 -7.266 1 96.81 54 ASP B CA 1
ATOM 1525 C C . ASP B 1 54 ? -6.297 13.516 -6.273 1 96.81 54 ASP B C 1
ATOM 1527 O O . ASP B 1 54 ? -6.844 13.516 -5.168 1 96.81 54 ASP B O 1
ATOM 1531 N N . PHE B 1 55 ? -5.418 14.422 -6.68 1 97.62 55 PHE B N 1
ATOM 1532 C CA . PHE B 1 55 ? -4.992 15.539 -5.84 1 97.62 55 PHE B CA 1
ATOM 1533 C C . PHE B 1 55 ? -6.195 16.328 -5.336 1 97.62 55 PHE B C 1
ATOM 1535 O O . PHE B 1 55 ? -6.32 16.578 -4.137 1 97.62 55 PHE B O 1
ATOM 1542 N N . LEU B 1 56 ? -7.105 16.656 -6.203 1 96.69 56 LEU B N 1
ATOM 1543 C CA . LEU B 1 56 ? -8.273 17.438 -5.828 1 96.69 56 LEU B CA 1
ATOM 1544 C C . LEU B 1 56 ? -9.188 16.656 -4.898 1 96.69 56 LEU B C 1
ATOM 1546 O O . LEU B 1 56 ? -9.75 17.203 -3.951 1 96.69 56 LEU B O 1
ATOM 1550 N N . GLY B 1 57 ? -9.32 15.398 -5.203 1 96.62 57 GLY B N 1
AT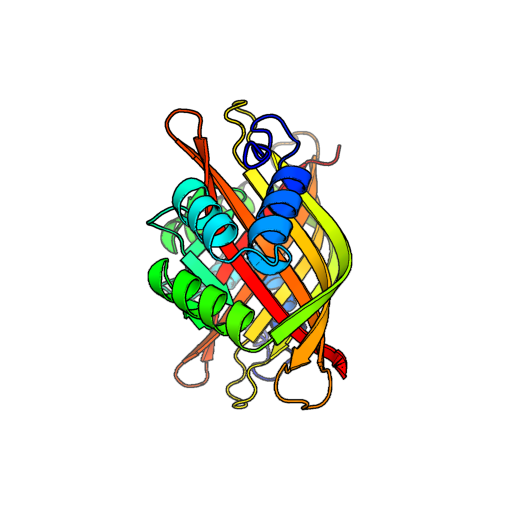OM 1551 C CA . GLY B 1 57 ? -10.109 14.539 -4.336 1 96.62 57 GLY B CA 1
ATOM 1552 C C . GLY B 1 57 ? -9.562 14.453 -2.922 1 96.62 57 GLY B C 1
ATOM 1553 O O . GLY B 1 57 ? -10.32 14.5 -1.953 1 96.62 57 GLY B O 1
ATOM 1554 N N . PHE B 1 58 ? -8.273 14.359 -2.852 1 96.88 58 PHE B N 1
ATOM 1555 C CA . PHE B 1 58 ? -7.645 14.305 -1.538 1 96.88 58 PHE B CA 1
ATOM 1556 C C . PHE B 1 58 ? -7.84 15.617 -0.79 1 96.88 58 PHE B C 1
ATOM 1558 O O . PHE B 1 58 ? -8.133 15.617 0.407 1 96.88 58 PHE B O 1
ATOM 1565 N N . ASP B 1 59 ? -7.648 16.672 -1.452 1 96.62 59 ASP B N 1
ATOM 1566 C CA . ASP B 1 59 ? -7.844 17.984 -0.86 1 96.62 59 ASP B CA 1
ATOM 1567 C C . ASP B 1 59 ? -9.266 18.141 -0.32 1 96.62 59 ASP B C 1
ATOM 1569 O O . ASP B 1 59 ? -9.453 18.594 0.811 1 96.62 59 ASP B O 1
ATOM 1573 N N . THR B 1 60 ? -10.219 17.766 -1.105 1 96.19 60 THR B N 1
ATOM 1574 C CA . THR B 1 60 ? -11.625 17.859 -0.718 1 96.19 60 THR B CA 1
ATOM 1575 C C . THR B 1 60 ? -11.906 17 0.508 1 96.19 60 THR B C 1
ATOM 1577 O O . THR B 1 60 ? -12.555 17.453 1.455 1 96.19 60 THR B O 1
ATOM 1580 N N . MET B 1 61 ? -11.422 15.805 0.461 1 94.62 61 MET B N 1
ATOM 1581 C CA . MET B 1 61 ? -11.609 14.883 1.581 1 94.62 61 MET B CA 1
ATOM 1582 C C . MET B 1 61 ? -10.992 15.445 2.857 1 94.62 61 MET B C 1
ATOM 1584 O O . MET B 1 61 ? -11.617 15.422 3.92 1 94.62 61 MET B O 1
ATOM 1588 N N . LEU B 1 62 ? -9.789 15.93 2.748 1 95.25 62 LEU B N 1
ATOM 1589 C CA . LEU B 1 62 ? -9.094 16.5 3.9 1 95.25 62 LEU B CA 1
ATOM 1590 C C . LEU B 1 62 ? -9.891 17.641 4.504 1 95.25 62 LEU B C 1
ATOM 1592 O O . LEU B 1 62 ? -10.125 17.672 5.711 1 95.25 62 LEU B O 1
ATOM 1596 N N . LYS B 1 63 ? -10.328 18.562 3.688 1 95.38 63 LYS B N 1
ATOM 1597 C CA . LYS B 1 63 ? -11.07 19.719 4.152 1 95.38 63 LYS B CA 1
ATOM 1598 C C . LYS B 1 63 ? -12.383 19.312 4.809 1 95.38 63 LYS B C 1
ATOM 1600 O O . LYS B 1 63 ? -12.758 19.844 5.855 1 95.38 63 LYS B O 1
ATOM 1605 N N . GLU B 1 64 ? -13.047 18.391 4.191 1 94.75 64 GLU B N 1
ATOM 1606 C CA . GLU B 1 64 ? -14.297 17.906 4.766 1 94.75 64 GLU B CA 1
ATOM 1607 C C . GLU B 1 64 ? -14.055 17.219 6.109 1 94.75 64 GLU B C 1
ATOM 1609 O O . GLU B 1 64 ? -14.797 17.438 7.066 1 94.75 64 GLU B O 1
ATOM 1614 N N . ALA B 1 65 ? -13.078 16.422 6.137 1 93.25 65 ALA B N 1
ATOM 1615 C CA . ALA B 1 65 ? -12.75 15.727 7.383 1 93.25 65 ALA B CA 1
ATOM 1616 C C . ALA B 1 65 ? -12.43 16.734 8.492 1 93.25 65 ALA B C 1
ATOM 1618 O O . ALA B 1 65 ? -12.906 16.578 9.617 1 93.25 65 ALA B O 1
ATOM 1619 N N . ARG B 1 66 ? -11.633 17.703 8.172 1 94.06 66 ARG B N 1
ATOM 1620 C CA . ARG B 1 66 ? -11.258 18.703 9.164 1 94.06 66 ARG B CA 1
ATOM 1621 C C . ARG B 1 66 ? -12.477 19.5 9.625 1 94.06 66 ARG B C 1
ATOM 1623 O O . ARG B 1 66 ? -12.555 19.906 10.789 1 94.06 66 ARG B O 1
ATOM 1630 N N . ARG B 1 67 ? -13.414 19.672 8.727 1 93.38 67 ARG B N 1
ATOM 1631 C CA . ARG B 1 67 ? -14.617 20.438 9.039 1 93.38 67 ARG B CA 1
ATOM 1632 C C . ARG B 1 67 ? -15.562 19.641 9.922 1 93.38 67 ARG B C 1
ATOM 1634 O O . ARG B 1 67 ? -16.172 20.188 10.844 1 93.38 67 ARG B O 1
ATOM 1641 N N . THR B 1 68 ? -15.633 18.359 9.805 1 93.5 68 THR B N 1
ATOM 1642 C CA . THR B 1 68 ? -16.766 17.609 10.352 1 93.5 68 THR B CA 1
ATOM 1643 C C . THR B 1 68 ? -16.297 16.641 11.422 1 93.5 68 THR B C 1
ATOM 1645 O O . THR B 1 68 ? -17.109 16.125 12.188 1 93.5 68 THR B O 1
ATOM 1648 N N . THR B 1 69 ? -15.023 16.391 11.492 1 93.06 69 THR B N 1
ATOM 1649 C CA . THR B 1 69 ? -14.578 15.258 12.297 1 93.06 69 THR B CA 1
ATOM 1650 C C . THR B 1 69 ? -13.336 15.625 13.102 1 93.06 69 THR B C 1
ATOM 1652 O O . THR B 1 69 ? -12.484 16.391 12.641 1 93.06 69 THR B O 1
ATOM 1655 N N . ILE B 1 70 ? -13.273 15.117 14.32 1 92 70 ILE B N 1
ATOM 1656 C CA . ILE B 1 70 ? -12.047 15.117 15.102 1 92 70 ILE B CA 1
ATOM 1657 C C . ILE B 1 70 ? -11.406 13.734 15.062 1 92 70 ILE B C 1
ATOM 1659 O O . ILE B 1 70 ? -12.039 12.734 15.406 1 92 70 ILE B O 1
ATOM 1663 N N . MET B 1 71 ? -10.242 13.719 14.586 1 91.88 71 MET B N 1
ATOM 1664 C CA . MET B 1 71 ? -9.484 12.469 14.578 1 91.88 71 MET B CA 1
ATOM 1665 C C . MET B 1 71 ? -8.578 12.375 15.797 1 91.88 71 MET B C 1
ATOM 1667 O O . MET B 1 71 ? -7.832 13.312 16.094 1 91.88 71 MET B O 1
ATOM 1671 N N . GLN B 1 72 ? -8.695 11.328 16.484 1 92.25 72 GLN B N 1
ATOM 1672 C CA . GLN B 1 72 ? -7.828 11.055 17.641 1 92.25 72 GLN B CA 1
ATOM 1673 C C . GLN B 1 72 ? -6.996 9.797 17.406 1 92.25 72 GLN B C 1
ATOM 1675 O O . GLN B 1 72 ? -7.504 8.68 17.516 1 92.25 72 GLN B O 1
ATOM 1680 N N . THR B 1 73 ? -5.746 9.984 17.188 1 94.44 73 THR B N 1
ATOM 1681 C CA . THR B 1 73 ? -4.848 8.859 16.938 1 94.44 73 THR B CA 1
ATOM 1682 C C . THR B 1 73 ? -4.48 8.156 18.234 1 94.44 73 THR B C 1
ATOM 1684 O O . THR B 1 73 ? -4.02 8.797 19.188 1 94.44 73 THR B O 1
ATOM 1687 N N . LYS B 1 74 ? -4.684 6.938 18.266 1 95.62 74 LYS B N 1
ATOM 1688 C CA . LYS B 1 74 ? -4.312 6.121 19.422 1 95.62 74 LYS B CA 1
ATOM 1689 C C . LYS B 1 74 ? -2.924 5.512 19.234 1 95.62 74 LYS B C 1
ATOM 1691 O O . LYS B 1 74 ? -2.143 5.441 20.188 1 95.62 74 LYS B O 1
ATOM 1696 N N . SER B 1 75 ? -2.619 5.059 18.094 1 96.69 75 SER B N 1
ATOM 1697 C CA . SER B 1 75 ? -1.299 4.543 17.734 1 96.69 75 SER B CA 1
ATOM 1698 C C . SER B 1 75 ? -1.022 4.703 16.25 1 96.69 75 SER B C 1
ATOM 1700 O O . SER B 1 75 ? -1.954 4.785 15.445 1 96.69 75 SER B O 1
ATOM 1702 N N . ASN B 1 76 ? 0.164 4.812 15.906 1 97.06 76 ASN B N 1
ATOM 1703 C CA . ASN B 1 76 ? 0.693 4.848 14.547 1 97.06 76 ASN B CA 1
ATOM 1704 C C . ASN B 1 76 ? 2.088 4.238 14.477 1 97.06 76 ASN B C 1
ATOM 1706 O O . ASN B 1 76 ? 3.076 4.887 14.828 1 97.06 76 ASN B O 1
ATOM 1710 N N . ASN B 1 77 ? 2.197 3.049 13.961 1 97.69 77 ASN B N 1
ATOM 1711 C CA . ASN B 1 77 ? 3.457 2.312 13.977 1 97.69 77 ASN B CA 1
ATOM 1712 C C . ASN B 1 77 ? 3.971 2.055 12.57 1 97.69 77 ASN B C 1
ATOM 1714 O O . ASN B 1 77 ? 3.211 1.642 11.688 1 97.69 77 ASN B O 1
ATOM 1718 N N . GLU B 1 78 ? 5.199 2.385 12.414 1 97.69 78 GLU B N 1
ATOM 1719 C CA . GLU B 1 78 ? 5.84 2.018 11.156 1 97.69 78 GLU B CA 1
ATOM 1720 C C . GLU B 1 78 ? 5.961 0.503 11.016 1 97.69 78 GLU B C 1
ATOM 1722 O O . GLU B 1 78 ? 6.434 -0.173 11.93 1 97.69 78 GLU B O 1
ATOM 1727 N N . VAL B 1 79 ? 5.535 -0.061 9.875 1 97.94 79 VAL B N 1
ATOM 1728 C CA . VAL B 1 79 ? 5.535 -1.501 9.641 1 97.94 79 VAL B CA 1
ATOM 1729 C C . VAL B 1 79 ? 6.734 -1.884 8.773 1 97.94 79 VAL B C 1
ATOM 1731 O O . VAL B 1 79 ? 7.387 -2.9 9.023 1 97.94 79 VAL B O 1
ATOM 1734 N N . GLN B 1 80 ? 6.988 -1.137 7.777 1 97.81 80 GLN B N 1
ATOM 1735 C CA . GLN B 1 80 ? 8.062 -1.336 6.809 1 97.81 80 GLN B CA 1
ATOM 1736 C C . GLN B 1 80 ? 8.391 -0.037 6.078 1 97.81 80 GLN B C 1
ATOM 1738 O O . GLN B 1 80 ? 7.5 0.766 5.797 1 97.81 80 GLN B O 1
ATOM 1743 N N . SER B 1 81 ? 9.664 0.169 5.82 1 97.31 81 SER B N 1
ATOM 1744 C CA . SER B 1 81 ? 10.07 1.336 5.047 1 97.31 81 SER B CA 1
ATOM 1745 C C . SER B 1 81 ? 11.227 0.998 4.109 1 97.31 81 SER B C 1
ATOM 1747 O O . SER B 1 81 ? 11.891 -0.03 4.273 1 97.31 81 SER B O 1
ATOM 1749 N N . TRP B 1 82 ? 11.359 1.746 3.119 1 97.44 82 TRP B N 1
ATOM 1750 C CA . TRP B 1 82 ? 12.453 1.701 2.156 1 97.44 82 TRP B CA 1
ATOM 1751 C C . TRP B 1 82 ? 12.914 3.107 1.787 1 97.44 82 TRP B C 1
ATOM 1753 O O . TRP B 1 82 ? 12.109 3.941 1.371 1 97.44 82 TRP B O 1
ATOM 1763 N N . GLU B 1 83 ? 14.125 3.361 1.982 1 95.94 83 GLU B N 1
ATOM 1764 C CA . GLU B 1 83 ? 14.727 4.613 1.542 1 95.94 83 GLU B CA 1
ATOM 1765 C C . GLU B 1 83 ? 15.5 4.422 0.24 1 95.94 83 GLU B C 1
ATOM 1767 O O . GLU B 1 83 ? 16.25 3.459 0.094 1 95.94 83 GLU B O 1
ATOM 1772 N N . ALA B 1 84 ? 15.281 5.32 -0.669 1 93.81 84 ALA B N 1
ATOM 1773 C CA . ALA B 1 84 ? 15.961 5.223 -1.955 1 93.81 84 ALA B CA 1
ATOM 1774 C C . ALA B 1 84 ? 17.484 5.199 -1.77 1 93.81 84 ALA B C 1
ATOM 1776 O O . ALA B 1 84 ? 18.031 6.035 -1.058 1 93.81 84 ALA B O 1
ATOM 1777 N N . PRO B 1 85 ? 18.125 4.281 -2.383 1 92.19 85 PRO B N 1
ATOM 1778 C CA . PRO B 1 85 ? 19.547 4.113 -2.148 1 92.19 85 PRO B CA 1
ATOM 1779 C C . PRO B 1 85 ? 20.391 5.234 -2.768 1 92.19 85 PRO B C 1
ATOM 1781 O O . PRO B 1 85 ? 21.562 5.398 -2.422 1 92.19 85 PRO B O 1
ATOM 1784 N N . ASP B 1 86 ? 19.797 6.039 -3.674 1 90.12 86 ASP B N 1
ATOM 1785 C CA . ASP B 1 86 ? 20.547 7.102 -4.336 1 90.12 86 ASP B CA 1
ATOM 1786 C C . ASP B 1 86 ? 20.703 8.312 -3.418 1 90.12 86 ASP B C 1
ATOM 1788 O O . ASP B 1 86 ? 21.312 9.312 -3.803 1 90.12 86 ASP B O 1
ATOM 1792 N N . GLY B 1 87 ? 20.125 8.297 -2.285 1 88.75 87 GLY B N 1
ATOM 1793 C CA . GLY B 1 87 ? 20.266 9.359 -1.305 1 88.75 87 GLY B CA 1
ATOM 1794 C C . GLY B 1 87 ? 19.406 10.57 -1.604 1 88.75 87 GLY B C 1
ATOM 1795 O O . GLY B 1 87 ? 19.641 11.648 -1.049 1 88.75 87 GLY B O 1
ATOM 1796 N N . SER B 1 88 ? 18.469 10.469 -2.49 1 88.69 88 SER B N 1
ATOM 1797 C CA . SER B 1 88 ? 17.609 11.594 -2.879 1 88.69 88 SER B CA 1
ATOM 1798 C C . SER B 1 88 ? 16.719 12.039 -1.721 1 88.69 88 SER B C 1
ATOM 1800 O O . SER B 1 88 ? 16.25 13.18 -1.696 1 88.69 88 SER B O 1
ATOM 1802 N N . GLY B 1 89 ? 16.516 11.109 -0.825 1 92.31 89 GLY B N 1
ATOM 1803 C CA . GLY B 1 89 ? 15.586 11.367 0.26 1 92.31 89 GLY B CA 1
ATOM 1804 C C . GLY B 1 89 ? 14.195 10.828 -0.012 1 92.31 89 GLY B C 1
ATOM 1805 O O . GLY B 1 89 ? 13.312 10.914 0.843 1 92.31 89 GLY B O 1
ATOM 1806 N N . GLY B 1 90 ? 13.969 10.273 -1.188 1 95 90 GLY B N 1
ATOM 1807 C CA . GLY B 1 90 ? 12.711 9.617 -1.516 1 95 90 GLY B CA 1
ATOM 1808 C C . GLY B 1 90 ? 12.609 8.211 -0.963 1 95 90 GLY B C 1
ATOM 1809 O O . GLY B 1 90 ? 13.547 7.711 -0.346 1 95 90 GLY B O 1
ATOM 1810 N N . GLY B 1 91 ? 11.414 7.645 -1.042 1 96.69 91 GLY B N 1
ATOM 1811 C CA . GLY B 1 91 ? 11.18 6.301 -0.544 1 96.69 91 GLY B CA 1
ATOM 1812 C C . GLY B 1 91 ? 9.719 5.996 -0.302 1 96.69 91 GLY B C 1
ATOM 1813 O O . GLY B 1 91 ? 8.836 6.664 -0.854 1 96.69 91 GLY B O 1
ATOM 1814 N N . CYS B 1 92 ? 9.516 4.949 0.394 1 97.94 92 CYS B N 1
ATOM 1815 C CA . CYS B 1 92 ? 8.164 4.555 0.771 1 97.94 92 CYS B CA 1
ATOM 1816 C C . CYS B 1 92 ? 8.133 4.02 2.197 1 97.94 92 CYS B C 1
ATOM 1818 O O . CYS B 1 92 ? 9.148 3.557 2.715 1 97.94 92 CYS B O 1
ATOM 1820 N N . VAL B 1 93 ? 6.992 4.152 2.785 1 98.25 93 VAL B N 1
ATOM 1821 C CA . VAL B 1 93 ? 6.828 3.703 4.164 1 98.25 93 VAL B CA 1
ATOM 1822 C C . VAL B 1 93 ? 5.383 3.27 4.395 1 98.25 93 VAL B C 1
ATOM 1824 O O . VAL B 1 93 ? 4.457 3.834 3.807 1 98.25 93 VAL B O 1
ATOM 1827 N N . ALA B 1 94 ? 5.234 2.248 5.188 1 98.62 94 ALA B N 1
ATOM 1828 C CA . ALA B 1 94 ? 3.91 1.794 5.609 1 98.62 94 ALA B CA 1
ATOM 1829 C C . ALA B 1 94 ? 3.719 1.979 7.113 1 98.62 94 ALA B C 1
ATOM 1831 O O . ALA B 1 94 ? 4.633 1.713 7.898 1 98.62 94 ALA B O 1
ATOM 1832 N N . HIS B 1 95 ? 2.572 2.479 7.461 1 98.62 95 HIS B N 1
ATOM 1833 C CA . HIS B 1 95 ? 2.195 2.631 8.859 1 98.62 95 HIS B CA 1
ATOM 1834 C C . HIS B 1 95 ? 0.886 1.908 9.164 1 98.62 95 HIS B C 1
ATOM 1836 O O . HIS B 1 95 ? -0.041 1.933 8.352 1 98.62 95 HIS B O 1
ATOM 1842 N N . MET B 1 96 ? 0.795 1.243 10.273 1 98.56 96 MET B N 1
ATOM 1843 C CA . MET B 1 96 ? -0.455 0.774 10.867 1 98.56 96 MET B CA 1
ATOM 1844 C C . MET B 1 96 ? -0.955 1.75 11.922 1 98.56 96 MET B C 1
ATOM 1846 O O . MET B 1 96 ? -0.253 2.027 12.898 1 98.56 96 MET B O 1
ATOM 1850 N N . SER B 1 97 ? -2.141 2.232 11.711 1 97.81 97 SER B N 1
ATOM 1851 C CA . SER B 1 97 ? -2.682 3.236 12.625 1 97.81 97 SER B CA 1
ATOM 1852 C C . SER B 1 97 ? -3.992 2.766 13.242 1 97.81 97 SER B C 1
ATOM 1854 O O . SER B 1 97 ? -4.773 2.061 12.602 1 97.81 97 SER B O 1
ATOM 1856 N N . HIS B 1 98 ? -4.203 3.133 14.453 1 97.56 98 HIS B N 1
ATOM 1857 C CA . HIS B 1 98 ? -5.473 3.033 15.164 1 97.56 98 HIS B CA 1
ATOM 1858 C C . HIS B 1 98 ? -5.93 4.398 15.664 1 97.56 98 HIS B C 1
ATOM 1860 O O . HIS B 1 98 ? -5.137 5.156 16.234 1 97.56 98 HIS B O 1
ATOM 1866 N N . PHE B 1 99 ? -7.148 4.695 15.383 1 95.69 99 PHE B N 1
ATOM 1867 C CA . PHE B 1 99 ? -7.625 6.031 15.727 1 95.69 99 PHE B CA 1
ATOM 1868 C C . PHE B 1 99 ? -9.141 6.043 15.875 1 95.69 99 PHE B C 1
ATOM 1870 O O . PHE B 1 99 ? -9.82 5.109 15.445 1 95.69 99 PHE B O 1
ATOM 1877 N N . SER B 1 100 ? -9.656 7.086 16.5 1 95.56 100 SER B N 1
ATOM 1878 C CA . SER B 1 100 ? -11.086 7.359 16.578 1 95.56 100 SER B CA 1
ATOM 1879 C C . SER B 1 100 ? -11.469 8.555 15.719 1 95.56 100 SER B C 1
ATOM 1881 O O . SER B 1 100 ? -10.719 9.523 15.617 1 95.56 100 SER B O 1
ATOM 1883 N N . LEU B 1 101 ? -12.57 8.43 15.102 1 94.5 101 LEU B N 1
ATOM 1884 C CA . LEU B 1 101 ? -13.211 9.555 14.422 1 94.5 101 LEU B CA 1
ATOM 1885 C C . LEU B 1 101 ? -14.43 10.023 15.203 1 94.5 101 LEU B C 1
ATOM 1887 O O . LEU B 1 101 ? -15.375 9.258 15.414 1 94.5 101 LEU B O 1
ATOM 1891 N N . ILE B 1 102 ? -14.344 11.219 15.641 1 93.94 102 ILE B N 1
ATOM 1892 C CA . ILE B 1 102 ? -15.43 11.805 16.422 1 93.94 102 ILE B CA 1
ATOM 1893 C C . ILE B 1 102 ? -16.156 12.852 15.578 1 93.94 102 ILE B C 1
ATOM 1895 O O . ILE B 1 102 ? -15.555 13.82 15.117 1 93.94 102 ILE B O 1
ATOM 1899 N N . ASP B 1 103 ? -17.422 12.688 15.414 1 94.25 103 ASP B N 1
ATOM 1900 C CA . ASP B 1 103 ? -18.234 13.656 14.68 1 94.25 103 ASP B CA 1
ATOM 1901 C C . ASP B 1 103 ? -18.438 14.93 15.5 1 94.25 103 ASP B C 1
ATOM 1903 O O . ASP B 1 103 ? -18.859 14.883 16.656 1 94.25 103 ASP B O 1
ATOM 1907 N N . LYS B 1 104 ? -18.094 16.016 14.836 1 91.81 104 LYS B N 1
ATOM 1908 C CA . LYS B 1 104 ? -18.234 17.281 15.539 1 91.81 104 LYS B CA 1
ATOM 1909 C C . LYS B 1 104 ? -19.703 17.609 15.82 1 91.81 104 LYS B C 1
ATOM 1911 O O . LYS B 1 104 ? -20 18.375 16.734 1 91.81 104 LYS B O 1
ATOM 1916 N N . ALA B 1 105 ? -20.625 17.047 15.133 1 92.38 105 ALA B N 1
ATOM 1917 C CA . ALA B 1 105 ? -22.047 17.312 15.297 1 92.38 105 ALA B CA 1
ATOM 1918 C C . ALA B 1 105 ? -22.641 16.469 16.422 1 92.38 105 ALA B C 1
ATOM 1920 O O . ALA B 1 105 ? -23.812 16.625 16.766 1 92.38 105 ALA B O 1
ATOM 1921 N N . GLY B 1 106 ? -21.844 15.68 17.062 1 88.38 106 GLY B N 1
ATOM 1922 C CA . GLY B 1 106 ? -22.297 15.008 18.266 1 88.38 106 GLY B CA 1
ATOM 1923 C C . GLY B 1 106 ? -22.594 13.531 18.047 1 88.38 106 GLY B C 1
ATOM 1924 O O . GLY B 1 106 ? -22.969 12.828 18.984 1 88.38 106 GLY B O 1
ATOM 1925 N N . ALA B 1 107 ? -22.469 13.023 16.891 1 81.06 107 ALA B N 1
ATOM 1926 C CA . ALA B 1 107 ? -22.641 11.594 16.672 1 81.06 107 ALA B CA 1
ATOM 1927 C C . ALA B 1 107 ? -21.578 10.789 17.406 1 81.06 107 ALA B C 1
ATOM 1929 O O . ALA B 1 107 ? -20.578 11.352 17.875 1 81.06 107 ALA B O 1
ATOM 1930 N N . ASP B 1 108 ? -21.812 9.516 17.547 1 88.12 108 ASP B N 1
ATOM 1931 C CA . ASP B 1 108 ? -20.906 8.625 18.266 1 88.12 108 ASP B CA 1
ATOM 1932 C C . ASP B 1 108 ? -19.578 8.5 17.547 1 88.12 108 ASP B C 1
ATOM 1934 O O . ASP B 1 108 ? -19.516 8.57 16.312 1 88.12 108 ASP B O 1
ATOM 1938 N N . ALA B 1 109 ? -18.562 8.359 18.375 1 92.06 109 ALA B N 1
ATOM 1939 C CA . ALA B 1 109 ? -17.219 8.094 17.859 1 92.06 109 ALA B CA 1
ATOM 1940 C C . ALA B 1 109 ? -17.156 6.73 17.188 1 92.06 109 ALA B C 1
ATOM 1942 O O . ALA B 1 109 ? -17.812 5.781 17.609 1 92.06 109 ALA B O 1
ATOM 1943 N N . ILE B 1 110 ? -16.375 6.73 16.094 1 95.12 110 ILE B N 1
ATOM 1944 C CA . ILE B 1 110 ? -16.094 5.477 15.398 1 95.12 110 ILE B CA 1
ATOM 1945 C C . ILE B 1 110 ? -14.633 5.094 15.578 1 95.12 110 ILE B C 1
ATOM 1947 O O . ILE B 1 110 ? -13.742 5.938 15.461 1 95.12 110 ILE B O 1
ATOM 1951 N N . GLU B 1 111 ? -14.391 3.828 15.914 1 97.12 111 GLU B N 1
ATOM 1952 C CA . GLU B 1 111 ? -13.023 3.324 16.031 1 97.12 111 GLU B CA 1
ATOM 1953 C C . GLU B 1 111 ? -12.539 2.727 14.711 1 97.12 111 GLU B C 1
ATOM 1955 O O . GLU B 1 111 ? -13.258 1.943 14.078 1 97.12 111 GLU B O 1
ATOM 1960 N N . CYS B 1 112 ? -11.305 3.145 14.305 1 96.88 112 CYS B N 1
ATOM 1961 C CA . CYS B 1 112 ? -10.82 2.77 12.984 1 96.88 112 CYS B CA 1
ATOM 1962 C C . CYS B 1 112 ? -9.406 2.207 13.062 1 96.88 112 CYS B C 1
ATOM 1964 O O . CYS B 1 112 ? -8.672 2.49 14.016 1 96.88 112 CYS B O 1
ATOM 1966 N N . SER B 1 113 ? -9.078 1.348 12.18 1 98.12 113 SER B N 1
ATOM 1967 C CA . SER B 1 113 ? -7.707 0.957 11.852 1 98.12 113 SER B CA 1
ATOM 1968 C C . SER B 1 113 ? -7.406 1.174 10.375 1 98.12 113 SER B C 1
ATOM 1970 O O . SER B 1 113 ? -8.297 1.051 9.531 1 98.12 113 SER B O 1
ATOM 1972 N N . ALA B 1 114 ? -6.172 1.546 10.094 1 98 114 ALA B N 1
ATOM 1973 C CA . ALA B 1 114 ? -5.781 1.759 8.703 1 98 114 ALA B CA 1
ATOM 1974 C C . ALA B 1 114 ? -4.324 1.361 8.477 1 98 114 ALA B C 1
ATOM 1976 O O . ALA B 1 114 ? -3.449 1.707 9.273 1 98 114 ALA B O 1
ATOM 1977 N N . LEU B 1 115 ? -4.07 0.549 7.492 1 98.69 115 LEU B N 1
ATOM 1978 C CA . LEU B 1 115 ? -2.73 0.391 6.93 1 98.69 115 LEU B CA 1
ATOM 1979 C C . LEU B 1 115 ? -2.518 1.336 5.754 1 98.69 115 LEU B C 1
ATOM 1981 O O . LEU B 1 115 ? -3.26 1.286 4.77 1 98.69 115 LEU B O 1
ATOM 1985 N N . THR B 1 116 ? -1.54 2.193 5.871 1 98.44 116 THR B N 1
ATOM 1986 C CA . THR B 1 116 ? -1.273 3.189 4.84 1 98.44 116 THR B CA 1
ATOM 1987 C C . THR B 1 116 ? 0.123 3.002 4.254 1 98.44 116 THR B C 1
ATOM 1989 O O . THR B 1 116 ? 1.104 2.895 4.996 1 98.44 116 THR B O 1
ATOM 1992 N N . LEU B 1 117 ? 0.213 2.914 2.973 1 98.44 117 LEU B N 1
ATOM 1993 C CA . LEU B 1 117 ? 1.477 2.922 2.244 1 98.44 117 LEU B CA 1
ATOM 1994 C C . LEU B 1 117 ? 1.687 4.258 1.537 1 98.44 117 LEU B C 1
ATOM 1996 O O . LEU B 1 117 ? 0.878 4.652 0.695 1 98.44 117 LEU B O 1
ATOM 2000 N N . SER B 1 118 ? 2.746 4.914 1.887 1 98.25 118 SER B N 1
ATOM 2001 C CA . SER B 1 118 ? 3.066 6.234 1.353 1 98.25 118 SER B CA 1
ATOM 2002 C C . SER B 1 118 ? 4.324 6.191 0.49 1 98.25 118 SER B C 1
ATOM 2004 O O . SER B 1 118 ? 5.344 5.633 0.899 1 98.25 118 SER B O 1
ATOM 2006 N N . THR B 1 119 ? 4.219 6.762 -0.66 1 97.81 119 THR B N 1
ATOM 2007 C CA . THR B 1 119 ? 5.383 6.953 -1.517 1 97.81 119 THR B CA 1
ATOM 2008 C C . THR B 1 119 ? 5.777 8.43 -1.569 1 97.81 119 THR B C 1
ATOM 2010 O O . THR B 1 119 ? 4.949 9.289 -1.875 1 97.81 119 THR B O 1
ATOM 2013 N N . VAL B 1 120 ? 7.027 8.664 -1.292 1 97 120 VAL B N 1
ATOM 2014 C CA . VAL B 1 120 ? 7.578 10.016 -1.262 1 97 120 VAL B CA 1
ATOM 2015 C C . VAL B 1 120 ? 8.609 10.18 -2.379 1 97 120 VAL B C 1
ATOM 2017 O O . VAL B 1 120 ? 9.492 9.328 -2.547 1 97 120 VAL B O 1
ATOM 2020 N N . LYS B 1 121 ? 8.461 11.227 -3.104 1 95.62 121 LYS B N 1
ATOM 2021 C CA . LYS B 1 121 ? 9.445 11.57 -4.121 1 95.62 121 LYS B CA 1
ATOM 2022 C C . LYS B 1 121 ? 10.086 12.93 -3.824 1 95.62 121 LYS B C 1
ATOM 2024 O O . LYS B 1 121 ? 9.539 13.719 -3.055 1 95.62 121 LYS B O 1
ATOM 2029 N N . VAL B 1 122 ? 11.25 13.055 -4.426 1 94.06 122 VAL B N 1
ATOM 2030 C CA . VAL B 1 122 ? 11.969 14.312 -4.258 1 94.06 122 VAL B CA 1
ATOM 2031 C C . VAL B 1 122 ? 12.195 14.961 -5.621 1 94.06 122 VAL B C 1
ATOM 2033 O O . VAL B 1 122 ? 12.742 14.328 -6.531 1 94.06 122 VAL B O 1
ATOM 2036 N N . GLN B 1 123 ? 11.602 16.125 -5.723 1 87.38 123 GLN B N 1
ATOM 2037 C CA . GLN B 1 123 ? 11.883 16.953 -6.883 1 87.38 123 GLN B CA 1
ATOM 2038 C C . GLN B 1 123 ? 12.461 18.312 -6.465 1 87.38 123 GLN B C 1
ATOM 2040 O O . GLN B 1 123 ? 11.875 19 -5.625 1 87.38 123 GLN B O 1
ATOM 2045 N N . ASP B 1 124 ? 13.57 18.703 -7.09 1 86.94 124 ASP B N 1
ATOM 2046 C CA . ASP B 1 124 ? 14.258 19.953 -6.789 1 86.94 124 ASP B CA 1
ATOM 2047 C C . ASP B 1 124 ? 14.477 20.109 -5.285 1 86.94 124 ASP B C 1
ATOM 2049 O O . ASP B 1 124 ? 14.188 21.172 -4.719 1 86.94 1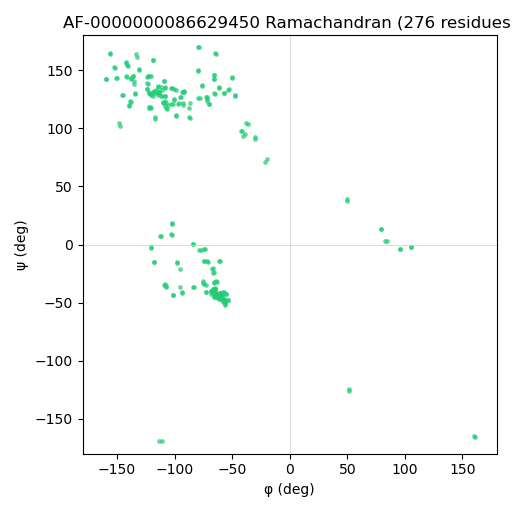24 ASP B O 1
ATOM 2053 N N . GLY B 1 125 ? 14.781 18.984 -4.641 1 87.56 125 GLY B N 1
ATOM 2054 C CA . GLY B 1 125 ? 15.156 18.984 -3.234 1 87.56 125 GLY B CA 1
ATOM 2055 C C . GLY B 1 125 ? 13.9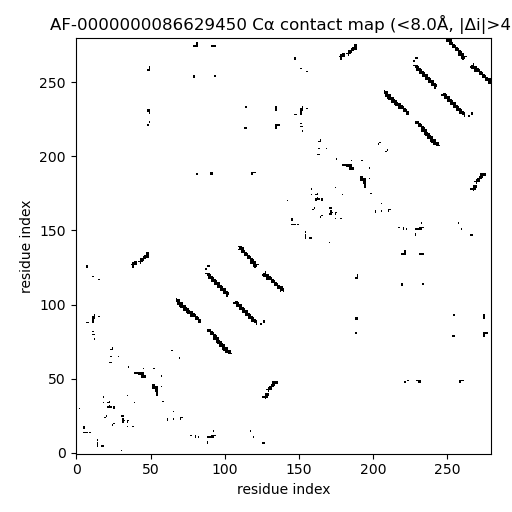61 18.969 -2.299 1 87.56 125 GLY B C 1
ATOM 2056 O O . GLY B 1 125 ? 14.125 19.047 -1.078 1 87.56 125 GLY B O 1
ATOM 2057 N N . GLN B 1 126 ? 12.805 18.891 -2.824 1 92.69 126 GLN B N 1
ATOM 2058 C CA . GLN B 1 126 ? 11.602 18.938 -2.008 1 92.69 126 GLN B CA 1
ATOM 2059 C C . GLN B 1 126 ? 10.891 17.578 -2.016 1 92.69 126 GLN B C 1
ATOM 2061 O O . GLN B 1 126 ? 10.602 17.031 -3.08 1 92.69 126 GLN B O 1
ATOM 2066 N N . ARG B 1 127 ? 10.617 17.094 -0.789 1 95.38 127 ARG B N 1
ATOM 2067 C CA . ARG B 1 127 ? 9.805 15.898 -0.65 1 95.38 127 ARG B CA 1
ATOM 2068 C C . ARG B 1 127 ? 8.328 16.203 -0.875 1 95.38 127 ARG B C 1
ATOM 2070 O O . ARG B 1 127 ? 7.82 17.219 -0.395 1 95.38 127 ARG B O 1
ATOM 2077 N N . THR B 1 128 ? 7.781 15.375 -1.566 1 96.31 128 THR B N 1
ATOM 2078 C CA . THR B 1 128 ? 6.324 15.422 -1.663 1 96.31 128 THR B CA 1
ATOM 2079 C C . THR B 1 128 ? 5.734 14.016 -1.549 1 96.31 128 THR B C 1
ATOM 2081 O O . THR B 1 128 ? 6.371 13.031 -1.935 1 96.31 128 THR B O 1
ATOM 2084 N N . LEU B 1 129 ? 4.578 13.969 -0.922 1 97.19 129 LEU B N 1
ATOM 2085 C CA . LEU B 1 129 ? 3.799 12.734 -0.993 1 97.19 129 LEU B CA 1
ATOM 2086 C C . LEU B 1 129 ? 3.242 12.523 -2.396 1 97.19 129 LEU B C 1
ATOM 2088 O O . LEU B 1 129 ? 2.451 13.336 -2.885 1 97.19 129 LEU B O 1
ATOM 2092 N N . PHE B 1 130 ? 3.609 11.438 -2.984 1 97.31 130 PHE B N 1
ATOM 2093 C CA . PHE B 1 130 ? 3.328 11.227 -4.398 1 97.31 130 PHE B CA 1
ATOM 2094 C C . PHE B 1 130 ? 2.232 10.18 -4.578 1 97.31 130 PHE B C 1
ATOM 2096 O O . PHE B 1 130 ? 1.446 10.258 -5.527 1 97.31 130 PHE B O 1
ATOM 2103 N N . GLU B 1 131 ? 2.207 9.219 -3.773 1 96.94 131 GLU B N 1
ATOM 2104 C CA . GLU B 1 131 ? 1.166 8.195 -3.781 1 96.94 131 GLU B CA 1
ATOM 2105 C C . GLU B 1 131 ? 0.796 7.773 -2.363 1 96.94 131 GLU B C 1
ATOM 2107 O O . GLU B 1 131 ? 1.66 7.695 -1.488 1 96.94 131 GLU B O 1
ATOM 2112 N N . LEU B 1 132 ? -0.461 7.488 -2.195 1 97.25 132 LEU B N 1
ATOM 2113 C CA . LEU B 1 132 ? -0.988 7.016 -0.92 1 97.25 132 LEU B CA 1
ATOM 2114 C C . LEU B 1 132 ? -2.018 5.91 -1.132 1 97.25 132 LEU B C 1
ATOM 2116 O O . LEU B 1 132 ? -2.988 6.094 -1.869 1 97.25 132 LEU B O 1
ATOM 2120 N N . ALA B 1 133 ? -1.749 4.75 -0.586 1 97 133 ALA B N 1
ATOM 2121 C CA . ALA B 1 133 ? -2.711 3.65 -0.565 1 97 133 ALA B CA 1
ATOM 2122 C C . ALA B 1 133 ? -3.084 3.275 0.866 1 97 133 ALA B C 1
ATOM 2124 O O . ALA B 1 133 ? -2.209 3.107 1.719 1 97 133 ALA B O 1
ATOM 2125 N N . GLU B 1 134 ? -4.336 3.15 1.074 1 98 134 GLU B N 1
ATOM 2126 C CA . GLU B 1 134 ? -4.816 2.898 2.428 1 98 134 GLU B CA 1
ATOM 2127 C C . GLU B 1 134 ? -5.855 1.78 2.445 1 98 134 GLU B C 1
ATOM 2129 O O . GLU B 1 134 ? -6.762 1.754 1.608 1 98 134 GLU B O 1
ATOM 2134 N N . ILE B 1 135 ? -5.672 0.854 3.293 1 98.44 135 ILE B N 1
ATOM 2135 C CA . ILE B 1 135 ? -6.738 -0.062 3.674 1 98.44 135 ILE B CA 1
ATOM 2136 C C . ILE B 1 135 ? -7.359 0.389 4.992 1 98.44 135 ILE B C 1
ATOM 2138 O O . ILE B 1 135 ? -6.719 0.315 6.047 1 98.44 135 ILE B O 1
ATOM 2142 N N . HIS B 1 136 ? -8.555 0.828 4.875 1 97.5 136 HIS B N 1
ATOM 2143 C CA . HIS B 1 136 ? -9.266 1.409 6.012 1 97.5 136 HIS B CA 1
ATOM 2144 C C . HIS B 1 136 ? -10.375 0.483 6.5 1 97.5 136 HIS B C 1
ATOM 2146 O O . HIS B 1 136 ? -11.094 -0.108 5.695 1 97.5 136 HIS B O 1
ATOM 2152 N N . GLN B 1 137 ? -10.438 0.35 7.852 1 96.12 137 GLN B N 1
ATOM 2153 C CA . GLN B 1 137 ? -11.492 -0.444 8.484 1 96.12 137 GLN B CA 1
ATOM 2154 C C . GLN B 1 137 ? -12.086 0.286 9.688 1 96.12 137 GLN B C 1
ATOM 2156 O O . GLN B 1 137 ? -11.352 0.907 10.461 1 96.12 137 GLN B O 1
ATOM 2161 N N . VAL B 1 138 ? -13.383 0.188 9.75 1 93.62 138 VAL B N 1
ATOM 2162 C CA . VAL B 1 138 ? -14.055 0.558 10.992 1 93.62 138 VAL B CA 1
ATOM 2163 C C . VAL B 1 138 ? -14.094 -0.642 11.938 1 93.62 138 VAL B C 1
ATOM 2165 O O . VAL B 1 138 ? -14.57 -1.718 11.562 1 93.62 138 VAL B O 1
ATOM 2168 N N . VAL B 1 139 ? -13.562 -0.603 13.125 1 90.25 139 VAL B N 1
ATOM 2169 C CA . VAL B 1 139 ? -13.398 -1.737 14.031 1 90.25 139 VAL B CA 1
ATOM 2170 C C . VAL B 1 139 ? -14.57 -1.793 15.008 1 90.25 139 VAL B C 1
ATOM 2172 O O . VAL B 1 139 ? -14.898 -2.861 15.531 1 90.25 139 VAL B O 1
ATOM 2175 N N . SER B 1 140 ? -15.156 -0.808 15.516 1 75.31 140 SER B N 1
ATOM 2176 C CA . SER B 1 140 ? -16.344 -0.8 16.375 1 75.31 140 SER B CA 1
ATOM 2177 C C . SER B 1 140 ? -17.25 0.377 16.031 1 75.31 140 SER B C 1
ATOM 2179 O O . SER B 1 140 ? -16.797 1.39 15.5 1 75.31 140 SER B O 1
#

Radius of gyration: 19.8 Å; Cα contacts (8 Å, |Δi|>4): 587; chains: 2; bounding box: 48×63×39 Å

Nearest PDB structures (foldseek):
  3s5c-assembly1_B  TM=6.725E-01  e=4.367E-04  uncultured organism
  5kvb-assembly1_A  TM=6.286E-01  e=5.523E-04  Novosphingobium barchaimii LL02
  3a76-assembly1_A  TM=6.541E-01  e=1.333E-03  Sphingomonas paucimobilis
  3fsd-assembly1_A-2  TM=6.084E-01  e=3.661E-04  Rhodospirillum rubrum ATCC 11170
  3ef8-assembly1_A  TM=6.698E-01  e=2.543E-03  Novosphingobium aromaticivorans DSM 12444

Organism: NCBI:txid1208366